Protein AF-C5IKX3-F1 (afdb_monomer_lite)

Structure (mmCIF, N/CA/C/O backbone):
data_AF-C5IKX3-F1
#
_entry.id   AF-C5IKX3-F1
#
loop_
_atom_site.group_PDB
_atom_site.id
_atom_site.type_symbol
_atom_site.label_atom_id
_atom_site.label_alt_id
_atom_site.label_comp_id
_atom_site.label_asym_id
_atom_site.label_entity_id
_atom_site.label_seq_id
_atom_site.pdbx_PDB_ins_code
_atom_site.Cartn_x
_atom_site.Cartn_y
_atom_site.Cartn_z
_atom_site.occupancy
_atom_site.B_iso_or_equiv
_atom_site.auth_seq_id
_atom_site.auth_comp_id
_atom_site.auth_asym_id
_atom_site.auth_atom_id
_atom_site.pdbx_PDB_model_num
ATOM 1 N N . GLU A 1 1 ? 13.844 -1.328 -16.215 1.00 82.94 1 GLU A N 1
ATOM 2 C CA . GLU A 1 1 ? 14.586 -0.97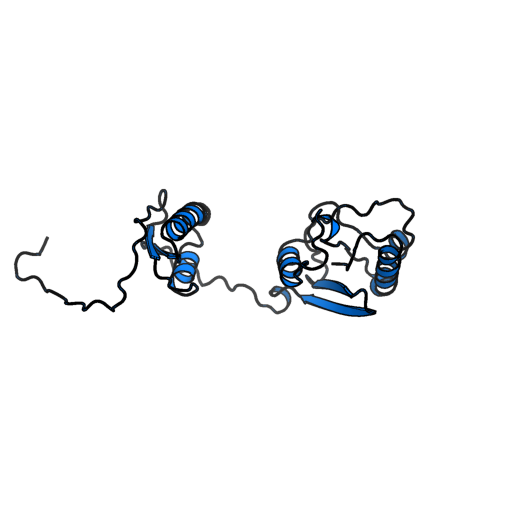0 -14.995 1.00 82.94 1 GLU A CA 1
ATOM 3 C C . GLU A 1 1 ? 16.014 -1.499 -15.089 1.00 82.94 1 GLU A C 1
ATOM 5 O O . GLU A 1 1 ? 16.244 -2.700 -14.984 1.00 82.94 1 GLU A O 1
ATOM 10 N N . GLY A 1 2 ? 16.961 -0.619 -15.400 1.00 83.25 2 GLY A N 1
ATOM 11 C CA . GLY A 1 2 ? 18.381 -0.949 -15.473 1.00 83.25 2 GLY A CA 1
ATOM 12 C C . GLY A 1 2 ? 19.001 -1.140 -14.089 1.00 83.25 2 GLY A C 1
ATOM 13 O O . GLY A 1 2 ? 18.466 -0.706 -13.066 1.00 83.25 2 GLY A O 1
ATOM 14 N N . HIS A 1 3 ? 20.176 -1.760 -14.055 1.00 84.62 3 HIS A N 1
ATOM 15 C CA . HIS A 1 3 ? 21.015 -1.764 -12.875 1.00 84.62 3 HIS A CA 1
ATOM 16 C C . HIS A 1 3 ? 21.457 -0.332 -12.558 1.00 84.62 3 HIS A C 1
ATOM 18 O O . HIS A 1 3 ? 21.315 0.071 -11.409 1.00 84.62 3 HIS A O 1
ATOM 24 N N . GLY A 1 4 ? 21.881 0.440 -13.566 1.00 77.31 4 GLY A N 1
ATOM 25 C CA . GLY A 1 4 ? 21.982 1.903 -13.572 1.00 77.31 4 GLY A CA 1
ATOM 26 C C . GLY A 1 4 ? 22.525 2.500 -12.280 1.00 77.31 4 GLY A C 1
ATOM 27 O O . GLY A 1 4 ? 21.786 3.160 -11.545 1.00 77.31 4 GLY A O 1
ATOM 28 N N . THR A 1 5 ? 23.798 2.224 -11.994 1.00 76.12 5 THR A N 1
ATOM 29 C CA . THR A 1 5 ? 24.511 2.690 -10.795 1.00 76.12 5 THR A CA 1
ATOM 30 C C . THR A 1 5 ? 25.097 4.089 -10.950 1.00 76.12 5 THR A C 1
ATOM 32 O O . THR A 1 5 ? 25.645 4.614 -9.982 1.00 76.12 5 THR A O 1
ATOM 35 N N . GLY A 1 6 ? 24.990 4.704 -12.133 1.00 75.44 6 GLY A N 1
ATOM 36 C CA . GLY A 1 6 ? 25.549 6.030 -12.389 1.00 75.44 6 GLY A CA 1
ATOM 37 C C . GLY A 1 6 ? 27.058 5.993 -12.626 1.00 75.44 6 GLY A C 1
ATOM 38 O O . GLY A 1 6 ? 27.735 7.010 -12.469 1.00 75.44 6 GLY A O 1
ATOM 39 N N . THR A 1 7 ? 27.624 4.819 -12.927 1.00 78.75 7 THR A N 1
ATOM 40 C CA . THR A 1 7 ? 29.076 4.666 -13.081 1.00 78.75 7 THR A CA 1
ATOM 41 C C . THR A 1 7 ? 29.494 4.943 -14.518 1.00 78.75 7 THR A C 1
ATOM 43 O O . THR A 1 7 ? 28.893 4.442 -15.467 1.00 78.75 7 THR A O 1
ATOM 46 N N . SER A 1 8 ? 30.587 5.691 -14.693 1.00 75.69 8 SER A N 1
ATOM 47 C CA . SER A 1 8 ? 31.108 6.059 -16.019 1.00 75.69 8 SER A CA 1
ATOM 48 C C . SER A 1 8 ? 31.510 4.856 -16.878 1.00 75.69 8 SER A C 1
ATOM 50 O O . SER A 1 8 ? 31.525 4.963 -18.101 1.00 75.69 8 SER A O 1
ATOM 52 N N . THR A 1 9 ? 31.829 3.718 -16.258 1.00 79.25 9 THR A N 1
ATOM 53 C CA . THR A 1 9 ? 32.174 2.471 -16.954 1.00 79.25 9 THR A CA 1
ATOM 54 C C . THR A 1 9 ? 30.993 1.509 -17.068 1.00 79.25 9 THR A C 1
ATOM 56 O O . THR A 1 9 ? 30.827 0.890 -18.115 1.00 79.25 9 THR A O 1
ATOM 59 N N . GLY A 1 10 ? 30.176 1.360 -16.022 1.00 81.38 10 GLY A N 1
ATOM 60 C CA . GLY A 1 10 ? 29.100 0.367 -15.999 1.00 81.38 10 GLY A CA 1
ATOM 61 C C . GLY A 1 10 ? 27.906 0.759 -16.862 1.00 81.38 10 GLY A C 1
ATOM 62 O O . GLY A 1 10 ? 27.416 -0.070 -17.628 1.00 81.38 10 GLY A O 1
ATOM 63 N N . ASP A 1 11 ? 27.481 2.024 -16.806 1.00 83.44 11 ASP A N 1
ATOM 64 C CA . ASP A 1 11 ? 26.280 2.471 -17.515 1.00 83.44 11 ASP A CA 1
ATOM 65 C C . ASP A 1 11 ? 26.420 2.336 -19.047 1.00 83.44 11 ASP A C 1
ATOM 67 O O . ASP A 1 11 ? 25.499 1.808 -19.675 1.00 83.44 11 ASP A O 1
ATOM 71 N N . PRO A 1 12 ? 27.556 2.698 -19.691 1.00 83.75 12 PRO A N 1
ATOM 72 C CA . PRO A 1 12 ? 27.732 2.447 -21.123 1.00 83.75 12 PRO A CA 1
ATOM 73 C C . PRO A 1 12 ? 27.688 0.962 -21.500 1.00 83.75 12 PRO A C 1
ATOM 75 O O . PRO A 1 12 ? 27.146 0.622 -22.553 1.00 83.75 12 PRO A O 1
ATOM 78 N N . VAL A 1 13 ? 28.236 0.074 -20.662 1.00 86.50 13 VAL A N 1
ATOM 79 C CA . VAL A 1 13 ? 28.230 -1.379 -20.911 1.00 86.50 13 VAL A CA 1
ATOM 80 C C . VAL A 1 13 ? 26.807 -1.925 -20.834 1.00 86.50 13 VAL A C 1
ATOM 82 O O . VAL A 1 13 ? 26.382 -2.651 -21.733 1.00 86.50 13 VAL A O 1
ATOM 85 N N . GLU A 1 14 ? 26.047 -1.531 -19.811 1.00 86.94 14 GLU A N 1
ATOM 86 C CA . GLU A 1 14 ? 24.645 -1.919 -19.674 1.00 86.94 14 GLU A CA 1
ATOM 87 C C . GLU A 1 14 ? 23.797 -1.401 -20.844 1.00 86.94 14 GLU A C 1
ATOM 89 O O . GLU A 1 14 ? 23.072 -2.174 -21.472 1.00 86.94 14 GLU A O 1
ATOM 94 N N . LEU A 1 15 ? 23.923 -0.118 -21.189 1.00 86.81 15 LEU A N 1
ATOM 95 C CA . LEU A 1 15 ? 23.181 0.484 -22.298 1.00 86.81 15 LEU A CA 1
ATOM 96 C C . LEU A 1 15 ? 23.511 -0.180 -23.635 1.00 86.81 15 LEU A C 1
ATOM 98 O O . LEU A 1 15 ? 22.612 -0.422 -24.435 1.00 86.81 15 LEU A O 1
ATOM 102 N N . THR A 1 16 ? 24.778 -0.527 -23.866 1.00 86.44 16 THR A N 1
ATOM 103 C CA . THR A 1 16 ? 25.196 -1.251 -25.075 1.00 86.44 16 THR A CA 1
ATOM 104 C C . THR A 1 16 ? 24.576 -2.646 -25.127 1.00 86.44 16 THR A C 1
ATOM 106 O O . THR A 1 16 ? 24.075 -3.061 -26.171 1.00 86.44 16 THR A O 1
ATOM 109 N N . ALA A 1 17 ? 24.557 -3.366 -24.002 1.00 88.50 17 ALA A N 1
ATOM 110 C CA . ALA A 1 17 ? 23.931 -4.681 -23.930 1.00 88.50 17 ALA A CA 1
ATOM 111 C C . ALA A 1 17 ? 22.424 -4.609 -24.234 1.00 88.50 17 ALA A C 1
ATOM 113 O O . ALA A 1 17 ? 21.926 -5.386 -25.047 1.00 88.50 17 ALA A O 1
ATOM 114 N N . VAL A 1 18 ? 21.710 -3.639 -23.652 1.00 88.44 18 VAL A N 1
ATOM 115 C CA . VAL A 1 18 ? 20.276 -3.428 -23.916 1.00 88.44 18 VAL A CA 1
ATOM 116 C C . VAL A 1 18 ? 20.036 -3.022 -25.374 1.00 88.44 18 VAL A C 1
ATOM 118 O O . VAL A 1 18 ? 19.165 -3.593 -26.031 1.00 88.44 18 VAL A O 1
ATOM 121 N N . ALA A 1 19 ? 20.830 -2.090 -25.908 1.00 87.12 19 ALA A N 1
ATOM 122 C CA . ALA A 1 19 ? 20.742 -1.653 -27.300 1.00 87.12 19 ALA A CA 1
ATOM 123 C C . ALA A 1 19 ? 20.918 -2.817 -28.285 1.00 87.12 19 ALA A C 1
ATOM 125 O O . ALA A 1 19 ? 20.169 -2.908 -29.252 1.00 87.12 19 ALA A O 1
ATOM 126 N N . ASN A 1 20 ? 21.856 -3.732 -28.028 1.00 87.44 20 ASN A N 1
ATOM 127 C CA . ASN A 1 20 ? 22.100 -4.888 -28.892 1.00 87.44 20 ASN A CA 1
ATOM 128 C C . ASN A 1 20 ? 20.923 -5.870 -28.925 1.00 87.44 20 ASN A C 1
ATOM 130 O O . ASN A 1 20 ? 20.653 -6.458 -29.969 1.00 87.44 20 ASN A O 1
ATOM 134 N N . VAL A 1 21 ? 20.216 -6.040 -27.806 1.00 88.19 21 VAL A N 1
ATOM 135 C CA . VAL A 1 21 ? 19.077 -6.966 -27.713 1.00 88.19 21 VAL A CA 1
ATOM 136 C C . VAL A 1 21 ? 17.801 -6.359 -28.307 1.00 88.19 21 VAL A C 1
ATOM 138 O O . VAL A 1 21 ? 17.038 -7.062 -28.966 1.00 88.19 21 VAL A O 1
ATOM 141 N N . PHE A 1 22 ? 17.560 -5.060 -28.102 1.00 85.44 22 PHE A N 1
ATOM 142 C CA . PHE A 1 22 ? 16.273 -4.414 -28.413 1.00 85.44 22 PHE A CA 1
ATOM 143 C C . PHE A 1 22 ? 16.308 -3.418 -29.583 1.00 85.44 22 PHE A C 1
ATOM 145 O O . PHE A 1 22 ? 15.321 -2.714 -29.818 1.00 85.44 22 PHE A O 1
ATOM 152 N N . LYS A 1 23 ? 17.407 -3.392 -30.347 1.00 77.44 23 LYS A N 1
ATOM 153 C CA . LYS A 1 23 ? 17.714 -2.427 -31.420 1.00 77.44 23 LYS A CA 1
ATOM 154 C C . LYS A 1 23 ? 16.552 -2.103 -32.366 1.00 77.44 23 LYS A C 1
ATOM 156 O O . LYS A 1 23 ? 16.396 -0.966 -32.804 1.00 77.44 23 LYS A O 1
ATOM 161 N N . GLU A 1 24 ? 15.740 -3.101 -32.703 1.00 78.12 24 GLU A N 1
ATOM 162 C CA . GLU A 1 24 ? 14.677 -2.967 -33.703 1.00 78.12 24 GLU A CA 1
ATOM 163 C C . GLU A 1 24 ? 13.387 -2.349 -33.149 1.00 78.12 24 GLU A C 1
ATOM 165 O O . GLU A 1 24 ? 12.697 -1.623 -33.867 1.00 78.12 24 GLU A O 1
ATOM 170 N N . ARG A 1 25 ? 13.056 -2.599 -31.877 1.00 76.38 25 ARG A N 1
ATOM 171 C CA . ARG A 1 25 ? 11.726 -2.293 -31.313 1.00 76.38 25 ARG A CA 1
ATOM 172 C C . ARG A 1 25 ? 11.665 -0.962 -30.567 1.00 76.38 25 ARG A C 1
ATOM 174 O O . ARG A 1 25 ? 10.580 -0.406 -30.424 1.00 76.38 25 ARG A O 1
ATOM 181 N N . GLY A 1 26 ? 12.819 -0.447 -30.143 1.00 81.00 26 GLY A N 1
ATOM 182 C CA . GLY A 1 26 ? 12.904 0.707 -29.253 1.00 81.00 26 GLY A CA 1
ATOM 183 C C . GLY A 1 26 ? 12.367 0.387 -27.858 1.00 81.00 26 GLY A C 1
ATOM 184 O O . GLY A 1 26 ? 11.369 -0.319 -27.694 1.00 81.00 26 GLY A O 1
ATOM 185 N N . ILE A 1 27 ? 13.057 0.866 -26.830 1.00 86.62 27 ILE A N 1
ATOM 186 C CA . ILE A 1 27 ? 12.738 0.517 -25.444 1.00 86.62 27 ILE A CA 1
ATOM 187 C C . ILE A 1 27 ? 12.914 1.724 -24.532 1.00 86.62 27 ILE A C 1
ATOM 189 O O . ILE A 1 27 ? 13.837 2.526 -24.702 1.00 86.62 27 ILE A O 1
ATOM 193 N N . TYR A 1 28 ? 12.015 1.833 -23.557 1.00 85.88 28 TYR A N 1
ATOM 194 C CA . TYR A 1 28 ? 12.152 2.786 -22.468 1.00 85.88 28 TYR A CA 1
ATOM 195 C C . TYR A 1 28 ? 13.090 2.224 -21.403 1.00 85.88 28 TYR A C 1
ATOM 197 O O . TYR A 1 28 ? 12.937 1.080 -20.971 1.00 85.88 28 TYR A O 1
ATOM 205 N N . ILE A 1 29 ? 14.062 3.025 -20.971 1.00 84.75 29 ILE A N 1
ATOM 206 C CA . ILE A 1 29 ? 15.019 2.639 -19.935 1.00 84.75 29 ILE A CA 1
ATOM 207 C C . ILE A 1 29 ? 15.138 3.723 -18.860 1.00 84.75 29 ILE A C 1
ATOM 209 O O . ILE A 1 29 ? 15.216 4.909 -19.158 1.00 84.75 29 ILE A O 1
ATOM 213 N N . GLY A 1 30 ? 15.171 3.286 -17.604 1.00 79.62 30 GLY A N 1
ATOM 214 C CA . GLY A 1 30 ? 15.397 4.089 -16.400 1.00 79.62 30 GLY A CA 1
ATOM 215 C C . GLY A 1 30 ? 15.984 3.203 -15.293 1.00 79.62 30 GLY A C 1
ATOM 216 O O . GLY A 1 30 ? 16.087 1.991 -15.492 1.00 79.62 30 GLY A O 1
ATOM 217 N N . SER A 1 31 ? 16.409 3.786 -14.170 1.00 78.19 31 SER A N 1
ATOM 218 C CA . SER A 1 31 ? 16.916 3.063 -12.982 1.00 78.19 31 SER A CA 1
ATOM 219 C C . SER A 1 31 ? 16.640 3.870 -11.729 1.00 78.19 31 SER A C 1
ATOM 221 O O . SER A 1 31 ? 17.154 4.966 -11.658 1.00 78.19 31 SER A O 1
ATOM 223 N N . ILE A 1 32 ? 15.925 3.372 -10.722 1.00 74.50 32 ILE A N 1
ATOM 224 C CA . ILE A 1 32 ? 15.486 4.156 -9.553 1.00 74.50 32 ILE A CA 1
ATOM 225 C C . ILE A 1 32 ? 16.638 4.652 -8.663 1.00 74.50 32 ILE A C 1
ATOM 227 O O . ILE A 1 32 ? 16.467 5.511 -7.797 1.00 74.50 32 ILE A O 1
ATOM 231 N N . LYS A 1 33 ? 17.834 4.089 -8.836 1.00 71.56 33 LYS A N 1
ATOM 232 C CA . LYS A 1 33 ? 18.972 4.274 -7.925 1.00 71.56 33 LYS A CA 1
ATOM 233 C C . LYS A 1 33 ? 19.477 5.727 -7.818 1.00 71.56 33 LYS A C 1
ATOM 235 O O . LYS A 1 33 ? 19.808 6.113 -6.700 1.00 71.56 33 LYS A O 1
ATOM 240 N N . PRO A 1 34 ? 19.468 6.571 -8.869 1.00 59.81 34 PRO A N 1
ATOM 241 C CA . PRO A 1 34 ? 19.817 7.988 -8.779 1.00 59.81 34 PRO A CA 1
ATOM 242 C C . PRO A 1 34 ? 18.830 8.839 -7.961 1.00 59.81 34 PRO A C 1
ATOM 244 O O . PRO A 1 34 ? 19.244 9.859 -7.419 1.00 59.81 34 PRO A O 1
ATOM 247 N N . LEU A 1 35 ? 17.556 8.436 -7.811 1.00 52.78 35 LEU A N 1
ATOM 248 C CA . LEU A 1 35 ? 16.572 9.166 -6.983 1.00 52.78 35 LEU A CA 1
ATOM 249 C C . LEU A 1 35 ? 16.854 9.044 -5.478 1.00 52.78 35 LEU A C 1
ATOM 251 O O . LEU A 1 35 ? 16.408 9.880 -4.693 1.00 52.78 35 LEU A O 1
ATOM 255 N N . ARG A 1 36 ? 17.596 8.014 -5.051 1.00 51.16 36 ARG A N 1
ATOM 256 C CA . ARG A 1 36 ? 17.999 7.833 -3.652 1.00 51.16 36 ARG A CA 1
ATOM 257 C C . ARG A 1 36 ? 19.399 8.393 -3.429 1.00 51.16 36 ARG A C 1
ATOM 259 O O . ARG A 1 36 ? 20.378 7.655 -3.370 1.00 51.16 36 ARG A O 1
ATOM 266 N N . THR A 1 37 ? 19.506 9.705 -3.239 1.00 42.06 37 THR A N 1
ATOM 267 C CA . THR A 1 37 ? 20.734 10.314 -2.711 1.00 42.06 37 THR A CA 1
ATOM 268 C C . THR A 1 37 ? 20.936 9.900 -1.251 1.00 42.06 37 THR A C 1
ATOM 270 O O . THR A 1 37 ? 20.377 10.495 -0.332 1.00 42.06 37 THR A O 1
ATOM 273 N N . GLY A 1 38 ? 21.732 8.854 -1.043 1.00 40.28 38 GLY A N 1
ATOM 274 C CA . GLY A 1 38 ? 22.239 8.409 0.253 1.00 40.28 38 GLY A CA 1
ATOM 275 C C . GLY A 1 38 ? 23.028 7.102 0.102 1.00 40.28 38 GLY A C 1
ATOM 276 O O . GLY A 1 38 ? 22.713 6.317 -0.791 1.00 40.28 38 GLY A O 1
ATOM 277 N N . PRO A 1 39 ? 24.048 6.831 0.939 1.00 39.31 39 PRO A N 1
ATOM 278 C CA . PRO A 1 39 ? 24.895 5.640 0.846 1.00 39.31 39 PRO A CA 1
ATOM 279 C C . PRO A 1 39 ? 24.159 4.381 1.337 1.00 39.31 39 PRO A C 1
ATOM 281 O O . PRO A 1 39 ? 24.632 3.658 2.204 1.00 39.31 39 PRO A O 1
ATOM 284 N N . SER A 1 40 ? 22.983 4.083 0.788 1.00 39.28 40 SER A N 1
ATOM 285 C CA . SER A 1 40 ? 22.353 2.774 0.921 1.00 39.28 40 SER A CA 1
ATOM 286 C C . SER A 1 40 ? 22.801 1.901 -0.248 1.00 39.28 40 SER A C 1
ATOM 288 O O . SER A 1 40 ? 22.006 1.534 -1.110 1.00 39.28 40 SER A O 1
ATOM 290 N N . LEU A 1 41 ? 24.089 1.555 -0.275 1.00 43.56 41 LEU A N 1
ATOM 291 C CA . LEU A 1 41 ? 24.709 0.654 -1.258 1.00 43.56 41 LEU A CA 1
ATOM 292 C C . LEU A 1 41 ? 24.160 -0.794 -1.210 1.00 43.56 41 LEU A C 1
ATOM 294 O O . LEU A 1 41 ? 24.756 -1.687 -1.801 1.00 43.56 41 LEU A O 1
ATOM 298 N N . GLN A 1 42 ? 23.054 -1.059 -0.501 1.00 43.62 42 GLN A N 1
ATOM 299 C CA . GLN A 1 42 ? 22.583 -2.422 -0.222 1.00 43.62 42 GLN A CA 1
ATOM 300 C C . GLN A 1 42 ? 21.066 -2.612 -0.054 1.00 43.62 42 GLN A C 1
ATOM 302 O O . GLN A 1 42 ? 20.637 -3.739 0.168 1.00 43.62 42 GLN A O 1
ATOM 307 N N . THR A 1 43 ? 20.222 -1.580 -0.181 1.00 43.16 43 THR A N 1
ATOM 308 C CA . THR A 1 43 ? 18.766 -1.735 0.055 1.00 43.16 43 THR A CA 1
ATOM 309 C C . THR A 1 43 ? 17.887 -1.178 -1.062 1.00 43.16 43 THR A C 1
ATOM 311 O O . THR A 1 43 ? 16.785 -0.678 -0.821 1.00 43.16 43 THR A O 1
ATOM 314 N N . SER A 1 44 ? 18.314 -1.328 -2.319 1.00 49.12 44 SER A N 1
ATOM 315 C CA . SER A 1 44 ? 17.353 -1.361 -3.422 1.00 49.12 44 SER A CA 1
ATOM 316 C C . SER A 1 44 ? 16.600 -2.692 -3.323 1.00 49.12 44 SER A C 1
ATOM 318 O O . SER A 1 44 ? 16.975 -3.676 -3.957 1.00 49.12 44 SER A O 1
ATOM 320 N N . ASN A 1 45 ? 15.600 -2.768 -2.440 1.00 49.38 45 ASN A N 1
ATOM 321 C CA . ASN A 1 45 ? 14.758 -3.951 -2.334 1.00 49.38 45 ASN A CA 1
ATOM 322 C C . ASN A 1 45 ? 14.110 -4.149 -3.710 1.00 49.38 45 ASN A C 1
ATOM 324 O O . ASN A 1 45 ? 13.391 -3.275 -4.196 1.00 49.38 45 ASN A O 1
ATOM 328 N N . THR A 1 46 ? 14.430 -5.247 -4.391 1.00 54.69 46 THR A N 1
ATOM 329 C CA . THR A 1 46 ? 13.885 -5.543 -5.722 1.00 54.69 46 THR A CA 1
ATOM 330 C C . THR A 1 46 ? 12.356 -5.493 -5.676 1.00 54.69 46 THR A C 1
ATOM 332 O O . THR A 1 46 ? 11.736 -4.999 -6.603 1.00 54.69 46 THR A O 1
ATOM 335 N N . ALA A 1 47 ? 11.744 -5.861 -4.543 1.00 42.66 47 ALA A N 1
ATOM 336 C CA . ALA A 1 47 ? 10.301 -5.780 -4.339 1.00 42.66 47 ALA A CA 1
ATOM 337 C C . ALA A 1 47 ? 9.725 -4.350 -4.407 1.00 42.66 47 ALA A C 1
ATOM 339 O O . ALA A 1 47 ? 8.649 -4.174 -4.966 1.00 42.66 47 ALA A O 1
ATOM 340 N N . THR A 1 48 ? 10.411 -3.324 -3.883 1.00 50.91 48 THR A N 1
ATOM 341 C CA . THR A 1 48 ? 9.899 -1.939 -3.958 1.00 50.91 48 THR A CA 1
ATOM 342 C C . THR A 1 48 ? 10.016 -1.378 -5.373 1.00 50.91 48 THR A C 1
ATOM 344 O O . THR A 1 48 ? 9.061 -0.788 -5.855 1.00 50.91 48 THR A O 1
ATOM 347 N N . GLN A 1 49 ? 11.113 -1.689 -6.078 1.00 56.34 49 GLN A N 1
ATOM 348 C CA . GLN A 1 49 ? 11.274 -1.379 -7.509 1.00 56.34 49 GLN A CA 1
ATOM 349 C C . GLN A 1 49 ? 10.155 -2.002 -8.357 1.00 56.34 49 GLN A C 1
ATOM 351 O O . GLN A 1 49 ? 9.595 -1.350 -9.231 1.00 56.34 49 GLN A O 1
ATOM 356 N N . ILE A 1 50 ? 9.803 -3.260 -8.078 1.00 55.81 50 ILE A N 1
ATOM 357 C CA . ILE A 1 50 ? 8.738 -3.988 -8.781 1.00 55.81 50 ILE A CA 1
ATOM 358 C C . ILE A 1 50 ? 7.365 -3.347 -8.549 1.00 55.81 50 ILE A C 1
ATOM 360 O O . ILE A 1 50 ? 6.596 -3.186 -9.495 1.00 55.81 50 ILE A O 1
ATOM 364 N N . LEU A 1 51 ? 7.060 -2.975 -7.303 1.00 50.94 51 LEU A N 1
ATOM 365 C CA . LEU A 1 51 ? 5.780 -2.362 -6.941 1.00 50.94 51 LEU A CA 1
ATOM 366 C C . LEU A 1 51 ? 5.628 -0.947 -7.518 1.00 50.94 51 LEU A C 1
ATOM 368 O O . LEU A 1 51 ? 4.539 -0.592 -7.960 1.00 50.94 51 LEU A O 1
ATOM 372 N N . GLU A 1 52 ? 6.704 -0.159 -7.552 1.00 53.06 52 GLU A N 1
ATOM 373 C CA . GLU A 1 52 ? 6.697 1.211 -8.086 1.00 53.06 52 GLU A CA 1
ATOM 374 C C . GLU A 1 52 ? 6.594 1.244 -9.621 1.00 53.06 52 GLU A C 1
ATOM 376 O O . GLU A 1 52 ? 5.965 2.143 -10.176 1.00 53.06 52 GLU A O 1
ATOM 381 N N . VAL A 1 53 ? 7.129 0.241 -10.324 1.00 54.59 53 VAL A N 1
ATOM 382 C CA . VAL A 1 53 ? 6.962 0.108 -11.785 1.00 54.59 53 VAL A CA 1
ATOM 383 C C . VAL A 1 53 ? 5.550 -0.363 -12.176 1.00 54.59 53 VAL A C 1
ATOM 385 O O . VAL A 1 53 ? 5.091 -0.094 -13.283 1.00 54.59 53 VAL A O 1
ATOM 388 N N . GLY A 1 54 ? 4.834 -1.050 -11.281 1.00 50.50 54 GLY A N 1
ATOM 389 C CA . GLY A 1 54 ? 3.554 -1.697 -11.591 1.00 50.50 54 GLY A CA 1
ATOM 390 C C . GLY A 1 54 ? 2.370 -0.766 -11.889 1.00 50.50 54 GLY A C 1
ATOM 391 O O . GLY A 1 54 ? 1.352 -1.248 -12.379 1.00 50.50 54 GLY A O 1
ATOM 392 N N . SER A 1 55 ? 2.459 0.538 -11.604 1.00 47.84 55 SER A N 1
ATOM 393 C CA . SER A 1 55 ? 1.337 1.481 -11.773 1.00 47.84 55 SER A CA 1
ATOM 394 C C . SER A 1 55 ? 1.531 2.510 -12.892 1.00 47.84 55 SER A C 1
ATOM 396 O O . SER A 1 55 ? 0.544 2.918 -13.498 1.00 47.84 55 SER A O 1
ATOM 398 N N . LEU A 1 56 ? 2.770 2.897 -13.209 1.00 50.00 56 LEU A N 1
ATOM 399 C CA . LEU A 1 56 ? 3.144 3.832 -14.279 1.00 50.00 56 LEU A CA 1
ATOM 400 C C . LEU A 1 56 ? 4.581 3.535 -14.735 1.00 50.00 56 LEU A C 1
ATOM 402 O O . LEU A 1 56 ? 5.396 3.065 -13.937 1.00 50.00 56 LEU A O 1
ATOM 406 N N . ILE A 1 57 ? 4.928 3.882 -15.982 1.00 52.31 57 ILE A N 1
ATOM 407 C CA . ILE A 1 57 ? 6.339 4.021 -16.364 1.00 52.31 57 ILE A CA 1
ATOM 408 C C . ILE A 1 57 ? 6.853 5.272 -15.648 1.00 52.31 57 ILE A C 1
ATOM 410 O O . ILE A 1 57 ? 6.681 6.398 -16.119 1.00 52.31 57 ILE A O 1
ATOM 414 N N . HIS A 1 58 ? 7.410 5.069 -14.455 1.00 46.12 58 HIS A N 1
ATOM 415 C CA . HIS A 1 58 ? 7.897 6.162 -13.631 1.00 46.12 58 HIS A CA 1
ATOM 416 C C . HIS A 1 58 ? 9.094 6.854 -14.283 1.00 46.12 58 HIS A C 1
ATOM 418 O O . HIS A 1 58 ? 10.037 6.209 -14.754 1.00 46.12 58 HIS A O 1
ATOM 424 N N . CYS A 1 59 ? 9.047 8.187 -14.265 1.00 39.06 59 CYS A N 1
ATOM 425 C CA . CYS A 1 59 ? 10.188 9.045 -14.527 1.00 39.06 59 CYS A CA 1
ATOM 426 C C . CYS A 1 59 ? 11.339 8.657 -13.601 1.00 39.06 59 CYS A C 1
ATOM 428 O O . CYS A 1 59 ? 11.199 8.632 -12.375 1.00 39.06 59 CYS A O 1
ATOM 430 N N . ILE A 1 60 ? 12.495 8.395 -14.203 1.00 48.84 60 ILE A N 1
ATOM 431 C CA . ILE A 1 60 ? 13.740 8.310 -13.466 1.00 48.84 60 ILE A CA 1
ATOM 432 C C . ILE A 1 60 ? 14.768 9.198 -14.156 1.00 48.84 60 ILE A C 1
ATOM 434 O O . ILE A 1 60 ? 15.559 8.769 -14.997 1.00 48.84 60 ILE A O 1
ATOM 438 N N . LEU A 1 61 ? 14.735 10.474 -13.786 1.00 39.91 61 LEU A N 1
ATOM 439 C CA . LEU A 1 61 ? 15.668 11.475 -14.271 1.00 39.91 61 LEU A CA 1
ATOM 440 C C . LEU A 1 61 ? 16.925 11.539 -13.409 1.00 39.91 61 LEU A C 1
ATOM 442 O O . LEU A 1 61 ? 16.886 11.931 -12.247 1.00 39.91 61 LEU A O 1
ATOM 446 N N . GLN A 1 62 ? 18.048 11.208 -14.037 1.00 39.09 62 GLN A N 1
ATOM 447 C CA . GLN A 1 62 ? 19.224 12.071 -14.234 1.00 39.09 62 GLN A CA 1
ATOM 448 C C . GLN A 1 62 ? 20.288 11.200 -14.915 1.00 39.09 62 GLN A C 1
ATOM 450 O O . GLN A 1 62 ? 21.386 10.991 -14.404 1.00 39.09 62 GLN A O 1
ATOM 455 N N . VAL A 1 63 ? 19.971 10.662 -16.098 1.00 43.84 63 VAL A N 1
ATOM 456 C CA . VAL A 1 63 ? 21.070 10.395 -17.026 1.00 43.84 63 VAL A CA 1
ATOM 457 C C . VAL A 1 63 ? 21.541 11.778 -17.427 1.00 43.84 63 VAL A C 1
ATOM 459 O O . VAL A 1 63 ? 20.746 12.586 -17.902 1.00 43.84 63 VAL A O 1
ATOM 462 N N . ASN A 1 64 ? 22.809 12.079 -17.181 1.00 41.75 64 ASN A N 1
ATOM 463 C CA . ASN A 1 64 ? 23.450 13.231 -17.783 1.00 41.75 64 ASN A CA 1
ATOM 464 C C . ASN A 1 64 ? 23.389 12.965 -19.295 1.00 41.75 64 ASN A C 1
ATOM 466 O O . ASN A 1 64 ? 24.243 12.258 -19.832 1.00 41.75 64 ASN A O 1
ATOM 470 N N . THR A 1 65 ? 22.321 13.426 -19.956 1.00 43.72 65 THR A N 1
ATOM 471 C CA . THR A 1 65 ? 22.042 13.278 -21.391 1.00 43.72 65 THR A CA 1
ATOM 472 C C . THR A 1 65 ? 22.993 14.156 -22.193 1.00 43.72 65 THR A C 1
ATOM 474 O O . THR A 1 65 ? 22.619 14.807 -23.162 1.00 43.72 65 THR A O 1
ATOM 477 N N . ASN A 1 66 ? 24.268 14.173 -21.810 1.00 42.12 66 ASN A N 1
ATOM 478 C CA . ASN A 1 66 ? 25.297 14.467 -22.770 1.00 42.12 66 ASN A CA 1
ATOM 479 C C . ASN A 1 66 ? 25.108 13.457 -23.900 1.00 42.12 66 ASN A C 1
ATOM 481 O O . ASN A 1 66 ? 25.209 12.248 -23.682 1.00 42.12 66 ASN A O 1
ATOM 485 N N . ASP A 1 67 ? 24.889 13.974 -25.106 1.00 44.06 67 ASP A N 1
ATOM 486 C CA . ASP A 1 67 ? 24.828 13.291 -26.407 1.00 44.06 67 ASP A CA 1
ATOM 487 C C . ASP A 1 67 ? 26.053 12.395 -26.729 1.00 44.06 67 ASP A C 1
ATOM 489 O O . ASP A 1 67 ? 26.276 11.994 -27.869 1.00 44.06 67 ASP A O 1
ATOM 493 N N . ARG A 1 68 ? 26.895 12.095 -25.736 1.00 44.59 68 ARG A N 1
ATOM 494 C CA . ARG A 1 68 ? 28.140 11.331 -25.813 1.00 44.59 68 ARG A CA 1
ATOM 495 C C . ARG A 1 68 ? 27.981 9.851 -25.470 1.00 44.59 68 ARG A C 1
ATOM 497 O O . ARG A 1 68 ? 28.943 9.106 -25.636 1.00 44.59 68 ARG A O 1
ATOM 504 N N . ILE A 1 69 ? 26.810 9.399 -25.017 1.00 53.66 69 ILE A N 1
ATOM 505 C CA . ILE A 1 69 ? 26.555 7.967 -24.812 1.00 53.66 69 ILE A CA 1
ATOM 506 C C . ILE A 1 69 ? 26.000 7.387 -26.127 1.00 53.66 69 ILE A C 1
ATOM 508 O O . ILE A 1 69 ? 24.803 7.376 -26.394 1.00 53.66 69 ILE A O 1
ATOM 512 N N . VAL A 1 70 ? 26.926 6.938 -26.977 1.00 52.94 70 VAL A N 1
ATOM 513 C CA . VAL A 1 70 ? 26.744 6.377 -28.336 1.00 52.94 70 VAL A CA 1
ATOM 514 C C . VAL A 1 70 ? 25.552 5.394 -28.518 1.00 52.94 70 VAL A C 1
ATOM 516 O O . VAL A 1 70 ? 24.906 5.456 -29.565 1.00 52.94 70 VAL A O 1
ATOM 519 N N . PRO A 1 71 ? 25.163 4.546 -27.540 1.00 59.91 71 PRO A N 1
ATOM 520 C CA . PRO A 1 71 ? 24.089 3.558 -27.717 1.00 59.91 71 PRO A CA 1
ATOM 521 C C . PRO A 1 71 ? 22.655 4.096 -27.864 1.00 59.91 71 PRO A C 1
ATOM 523 O O . PRO A 1 71 ? 21.785 3.343 -28.301 1.00 59.91 71 PRO A O 1
ATOM 526 N N . PHE A 1 72 ? 22.356 5.353 -27.508 1.00 62.44 72 PHE A N 1
ATOM 527 C CA . PHE A 1 72 ? 20.961 5.830 -27.490 1.00 62.44 72 PHE A CA 1
ATOM 528 C C . PHE A 1 72 ? 20.345 5.941 -28.892 1.00 62.44 72 PHE A C 1
ATOM 530 O O . PHE A 1 72 ? 19.242 5.442 -29.127 1.00 62.44 72 PHE A O 1
ATOM 537 N N . LYS A 1 73 ? 21.075 6.536 -29.847 1.00 63.66 73 LYS A N 1
ATOM 538 C CA . LYS A 1 73 ? 20.592 6.716 -31.228 1.00 63.66 73 LYS A CA 1
ATOM 539 C C . LYS A 1 73 ? 20.581 5.407 -32.016 1.00 63.66 73 LYS A C 1
ATOM 541 O O . LYS A 1 73 ? 19.631 5.147 -32.746 1.00 63.66 73 LYS A O 1
ATOM 546 N N . GLU A 1 74 ? 21.606 4.572 -31.851 1.00 69.19 74 GLU A N 1
ATOM 547 C CA . GLU A 1 74 ? 21.724 3.306 -32.587 1.00 69.19 74 GLU A CA 1
ATOM 548 C C . GLU A 1 74 ? 20.819 2.201 -32.030 1.00 69.19 74 GLU A C 1
ATOM 550 O O . GLU A 1 74 ? 20.359 1.351 -32.792 1.00 69.19 74 GLU A O 1
ATOM 555 N N . GLY A 1 75 ? 20.550 2.220 -30.720 1.00 69.06 75 GLY A N 1
ATOM 556 C CA . GLY A 1 75 ? 19.731 1.234 -30.012 1.00 69.06 75 GLY A CA 1
ATOM 557 C C . GLY A 1 75 ? 18.255 1.596 -29.863 1.00 69.06 75 GLY A C 1
ATOM 558 O O . GLY A 1 75 ? 17.520 0.826 -29.250 1.00 69.06 75 GLY A O 1
ATOM 559 N N . ARG A 1 76 ? 17.818 2.763 -30.370 1.00 80.62 76 ARG A N 1
ATOM 560 C CA . ARG A 1 76 ? 16.464 3.318 -30.152 1.00 80.62 76 ARG A CA 1
ATOM 561 C C . ARG A 1 76 ? 16.070 3.336 -28.665 1.00 80.62 76 ARG A C 1
ATOM 563 O O . ARG A 1 76 ? 14.920 3.071 -28.308 1.00 80.62 76 ARG A O 1
ATOM 570 N N . LEU A 1 77 ? 17.035 3.619 -27.790 1.00 84.31 77 LEU A N 1
ATOM 571 C CA . LEU A 1 77 ? 16.802 3.698 -26.349 1.00 84.31 77 LEU A CA 1
ATOM 572 C C . LEU A 1 77 ? 16.223 5.073 -26.015 1.00 84.31 77 LEU A C 1
ATOM 574 O O . LEU A 1 77 ? 16.763 6.092 -26.441 1.00 84.31 77 LEU A O 1
ATOM 578 N N . SER A 1 78 ? 15.142 5.103 -25.241 1.00 82.50 78 SER A N 1
ATOM 579 C CA . SER A 1 78 ? 14.500 6.340 -24.789 1.00 82.50 78 SER A CA 1
ATOM 580 C C . SER A 1 78 ? 14.476 6.386 -23.266 1.00 82.50 78 SER A C 1
ATOM 582 O O . SER A 1 78 ? 14.082 5.415 -22.626 1.00 82.50 78 SER A O 1
ATOM 584 N N . VAL A 1 79 ? 14.885 7.506 -22.674 1.00 81.00 79 VAL A N 1
ATOM 585 C CA . VAL A 1 79 ? 14.802 7.717 -21.221 1.00 81.00 79 VAL A CA 1
ATOM 586 C C . VAL A 1 79 ? 13.590 8.608 -20.951 1.00 81.00 79 VAL A C 1
ATOM 588 O O . VAL A 1 79 ? 13.605 9.758 -21.395 1.00 81.00 79 VAL A O 1
ATOM 591 N N . PRO A 1 80 ? 12.527 8.111 -20.292 1.00 74.19 80 PRO A N 1
ATOM 592 C CA . PRO A 1 80 ? 11.376 8.940 -19.961 1.00 74.19 80 PRO A CA 1
ATOM 593 C C . PRO A 1 80 ? 11.779 9.998 -18.929 1.00 74.19 80 PRO A C 1
ATOM 595 O O . PRO A 1 80 ? 12.289 9.677 -17.854 1.00 74.19 80 PRO A O 1
ATOM 598 N N . VAL A 1 81 ? 11.565 11.264 -19.288 1.00 70.75 81 VAL A N 1
ATOM 599 C CA . VAL A 1 81 ? 11.840 12.430 -18.433 1.00 70.75 81 VAL A CA 1
ATOM 600 C C . VAL A 1 81 ? 10.623 12.851 -17.607 1.00 70.75 81 VAL A C 1
ATOM 602 O O . VAL A 1 81 ? 10.768 13.465 -16.559 1.00 70.75 81 VAL A O 1
ATOM 605 N N . ASP A 1 82 ? 9.436 12.450 -18.046 1.00 68.38 82 ASP A N 1
ATOM 606 C CA . ASP A 1 82 ? 8.160 12.631 -17.363 1.00 68.38 82 ASP A CA 1
ATOM 607 C C . ASP A 1 82 ? 7.459 11.272 -17.256 1.00 68.38 82 ASP A C 1
ATOM 609 O O . ASP A 1 82 ? 7.812 10.324 -17.965 1.00 68.38 82 ASP A O 1
ATOM 613 N N . ASN A 1 83 ? 6.468 11.164 -16.368 1.00 67.81 83 ASN A N 1
ATOM 614 C CA . ASN A 1 83 ? 5.632 9.968 -16.295 1.00 67.81 83 ASN A CA 1
ATOM 615 C C . ASN A 1 83 ? 4.872 9.810 -17.613 1.00 67.81 83 ASN A C 1
ATOM 617 O O . ASN A 1 83 ? 4.070 10.671 -17.980 1.00 67.81 83 ASN A O 1
ATOM 621 N N . ILE A 1 84 ? 5.111 8.698 -18.303 1.00 73.44 84 ILE A N 1
ATOM 622 C CA . ILE A 1 84 ? 4.425 8.372 -19.551 1.00 73.44 84 ILE A CA 1
ATOM 623 C C . ILE A 1 84 ? 3.431 7.231 -19.323 1.00 73.44 84 ILE A C 1
ATOM 625 O O . ILE A 1 84 ? 3.696 6.333 -18.514 1.00 73.44 84 ILE A O 1
ATOM 629 N N . PRO A 1 85 ? 2.280 7.244 -20.016 1.00 77.12 85 PRO A N 1
ATOM 630 C CA . PRO A 1 85 ? 1.385 6.099 -20.009 1.00 77.12 85 PRO A CA 1
ATOM 631 C C . PRO A 1 85 ? 2.081 4.877 -20.620 1.00 77.12 85 PRO A C 1
ATOM 633 O O . PRO A 1 85 ? 3.001 5.000 -21.435 1.00 77.12 85 PRO A O 1
ATOM 636 N N . TRP A 1 86 ? 1.621 3.689 -20.231 1.00 78.69 86 TRP A N 1
ATOM 637 C CA . TRP A 1 86 ? 2.056 2.451 -20.866 1.00 78.69 86 TRP A CA 1
ATOM 638 C C . TRP A 1 86 ? 1.660 2.450 -22.351 1.00 78.69 86 TRP A C 1
ATOM 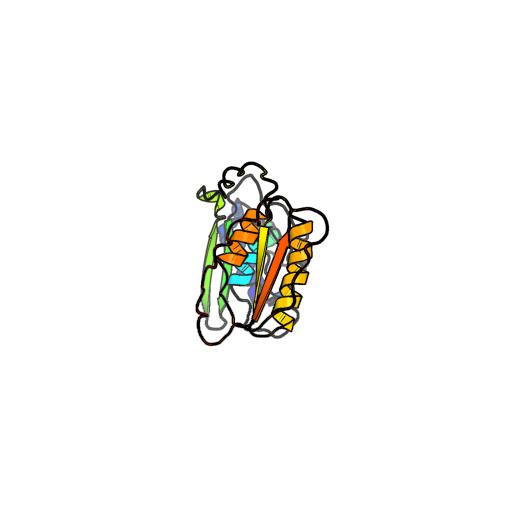640 O O . TRP A 1 86 ? 0.539 2.847 -22.673 1.00 78.69 86 TRP A O 1
ATOM 650 N N . PRO A 1 87 ? 2.549 2.027 -23.267 1.00 79.62 87 PRO A N 1
ATOM 651 C CA . PRO A 1 87 ? 2.200 1.938 -24.678 1.00 79.62 87 PRO A CA 1
ATOM 652 C C . PRO A 1 87 ? 1.102 0.892 -24.907 1.00 79.62 87 PRO A C 1
ATOM 654 O O . PRO A 1 87 ? 1.231 -0.243 -24.461 1.00 79.62 87 PRO A O 1
ATOM 657 N N . GLU A 1 88 ? 0.045 1.262 -25.630 1.00 81.44 88 GLU A N 1
ATOM 658 C CA . GLU A 1 88 ? -1.092 0.370 -25.922 1.00 81.44 88 GLU A CA 1
ATOM 659 C C . GLU A 1 88 ? -0.774 -0.691 -26.993 1.00 81.44 88 GLU A C 1
ATOM 661 O O . GLU A 1 88 ? -1.510 -1.661 -27.158 1.00 81.44 88 GLU A O 1
ATOM 666 N N . ASP A 1 89 ? 0.321 -0.514 -27.737 1.00 83.31 89 ASP A N 1
ATOM 667 C CA . ASP A 1 89 ? 0.736 -1.365 -28.858 1.00 83.31 89 ASP A CA 1
ATOM 668 C C . ASP A 1 89 ? 1.504 -2.630 -28.432 1.00 83.31 89 ASP A C 1
ATOM 670 O O . ASP A 1 89 ? 1.934 -3.411 -29.285 1.00 83.31 89 ASP A O 1
ATOM 674 N N . ARG A 1 90 ? 1.720 -2.827 -27.127 1.00 83.50 90 ARG A N 1
ATOM 675 C CA . ARG A 1 90 ? 2.528 -3.918 -26.565 1.00 83.50 90 ARG A CA 1
ATOM 676 C C . ARG A 1 90 ? 2.071 -4.283 -25.154 1.00 83.50 90 ARG A C 1
ATOM 678 O O . ARG A 1 90 ? 1.401 -3.502 -24.488 1.00 83.50 90 ARG A O 1
ATOM 685 N N . ASP A 1 91 ? 2.481 -5.458 -24.685 1.00 83.44 91 ASP A N 1
ATOM 686 C CA . ASP A 1 91 ? 2.192 -5.890 -23.317 1.00 83.44 91 ASP A CA 1
ATOM 687 C C . ASP A 1 91 ? 2.848 -4.963 -22.278 1.00 83.44 91 ASP A C 1
ATOM 689 O O . ASP A 1 91 ? 3.984 -4.507 -22.454 1.00 83.44 91 ASP A O 1
ATOM 693 N N . GLU A 1 92 ? 2.151 -4.749 -21.158 1.00 82.94 92 GLU A N 1
ATOM 694 C CA . GLU A 1 92 ? 2.670 -4.101 -19.947 1.00 82.94 92 GLU A CA 1
ATOM 695 C C . GLU A 1 92 ? 3.728 -5.003 -19.287 1.00 82.94 92 GLU A C 1
ATOM 697 O O . GLU A 1 92 ? 3.474 -5.689 -18.291 1.00 82.94 92 GLU A O 1
ATOM 702 N N . ARG A 1 93 ? 4.913 -5.040 -19.898 1.00 85.00 93 ARG A N 1
ATOM 703 C CA . ARG A 1 93 ? 6.047 -5.868 -19.498 1.00 85.00 93 ARG A CA 1
ATOM 704 C C . ARG A 1 93 ? 7.246 -5.003 -19.153 1.00 85.00 93 ARG A C 1
ATOM 706 O O . ARG A 1 93 ? 7.671 -4.163 -19.947 1.00 85.00 93 ARG A O 1
ATOM 713 N N . VAL A 1 94 ? 7.862 -5.275 -18.007 1.00 86.19 94 VAL A N 1
ATOM 714 C CA . VAL A 1 94 ? 9.136 -4.668 -17.613 1.00 86.19 94 VAL A CA 1
ATOM 715 C C . VAL A 1 94 ? 10.215 -5.722 -17.409 1.00 86.19 94 VAL A C 1
ATOM 717 O O . VAL A 1 94 ? 9.984 -6.781 -16.832 1.00 86.19 94 VAL A O 1
ATOM 720 N N . SER A 1 95 ? 11.428 -5.389 -17.839 1.00 88.19 95 SER A N 1
ATOM 721 C CA . SER A 1 95 ? 12.640 -6.098 -17.444 1.00 88.19 95 SER A CA 1
ATOM 722 C C . SER A 1 95 ? 13.390 -5.343 -16.345 1.00 88.19 95 SER A C 1
ATOM 724 O O . SER A 1 95 ? 13.538 -4.117 -16.419 1.00 88.19 95 SER A O 1
ATOM 726 N N . VAL A 1 96 ? 13.892 -6.075 -15.350 1.00 86.12 96 VAL A N 1
ATOM 727 C CA . VAL A 1 96 ? 14.664 -5.558 -14.212 1.00 86.12 96 VAL A CA 1
ATOM 728 C C . VAL A 1 96 ? 16.046 -6.208 -14.188 1.00 86.12 96 VAL A C 1
ATOM 730 O O . VAL A 1 96 ? 16.154 -7.430 -14.079 1.00 86.12 96 VAL A O 1
ATOM 733 N N . ASN A 1 97 ? 17.096 -5.388 -14.263 1.00 86.06 97 ASN A N 1
ATOM 734 C CA . ASN A 1 97 ? 18.494 -5.820 -14.226 1.00 86.06 97 ASN A CA 1
ATOM 735 C C . ASN A 1 97 ? 19.130 -5.591 -12.850 1.00 86.06 97 ASN A C 1
ATOM 737 O O . ASN A 1 97 ? 18.953 -4.542 -12.224 1.00 86.06 97 ASN A O 1
ATOM 741 N N . SER A 1 98 ? 19.961 -6.538 -12.413 1.00 85.50 98 SER A N 1
ATOM 742 C CA . SER A 1 98 ? 20.838 -6.366 -11.256 1.00 85.50 98 SER A CA 1
ATOM 743 C C . SER A 1 98 ? 22.190 -7.040 -11.477 1.00 85.50 98 SER A C 1
ATOM 745 O O . SER A 1 98 ? 22.250 -8.249 -11.702 1.00 85.50 98 SER A O 1
ATOM 747 N N . PHE A 1 99 ? 23.275 -6.268 -11.398 1.00 85.94 99 PHE A N 1
ATOM 748 C CA . PHE A 1 99 ? 24.642 -6.740 -11.621 1.00 85.94 99 PHE A CA 1
ATOM 749 C C . PHE A 1 99 ? 25.467 -6.551 -10.346 1.00 85.94 99 PHE A C 1
ATOM 751 O O . PHE A 1 99 ? 25.741 -5.435 -9.915 1.00 85.94 99 PHE A O 1
ATOM 758 N N . GLY A 1 100 ? 25.827 -7.648 -9.685 1.00 82.62 100 GLY A N 1
ATOM 759 C CA . GLY A 1 100 ? 26.623 -7.604 -8.463 1.00 82.62 100 GLY A CA 1
ATOM 760 C C . GLY A 1 100 ? 28.100 -7.346 -8.758 1.00 82.62 100 GLY A C 1
ATOM 761 O O . GLY A 1 100 ? 28.640 -7.875 -9.727 1.00 82.62 100 GLY A O 1
ATOM 762 N N . LEU A 1 101 ? 28.793 -6.622 -7.869 1.00 78.31 101 LEU A N 1
ATOM 763 C CA . LEU A 1 101 ? 30.241 -6.381 -7.997 1.00 78.31 101 LEU A CA 1
ATOM 764 C C . LEU A 1 101 ? 31.064 -7.676 -8.125 1.00 78.31 101 LEU A C 1
ATOM 766 O O . LEU A 1 101 ? 32.096 -7.680 -8.785 1.00 78.31 101 LEU A O 1
ATOM 770 N N . GLY A 1 102 ? 30.604 -8.777 -7.521 1.00 84.50 102 GLY A N 1
ATOM 771 C CA . GLY A 1 102 ? 31.237 -10.097 -7.627 1.00 84.50 102 GLY A CA 1
ATOM 772 C C . GLY A 1 102 ? 31.015 -10.820 -8.963 1.00 84.50 102 GLY A C 1
ATOM 773 O O . GLY A 1 102 ? 31.371 -11.988 -9.074 1.00 84.50 102 GLY A O 1
ATOM 774 N N . GLY A 1 103 ? 30.386 -10.178 -9.954 1.00 85.56 103 GLY A N 1
ATOM 775 C CA . GLY A 1 103 ? 30.134 -10.743 -11.285 1.00 85.56 103 GLY A CA 1
ATOM 776 C C . GLY A 1 103 ? 28.870 -11.602 -11.401 1.00 85.56 103 GLY A C 1
ATOM 777 O O . GLY A 1 103 ? 28.599 -12.153 -12.465 1.00 85.56 103 GLY A O 1
ATOM 778 N N . SER A 1 104 ? 28.081 -11.724 -10.330 1.00 89.62 104 SER A N 1
ATOM 779 C CA . SER A 1 104 ? 26.776 -12.394 -10.377 1.00 89.62 104 SER A CA 1
ATOM 780 C C . SER A 1 104 ? 25.715 -11.458 -10.947 1.00 89.62 104 SER A C 1
ATOM 782 O O . SER A 1 104 ? 25.487 -10.377 -10.404 1.00 89.62 104 SER A O 1
ATOM 784 N N . ASN A 1 105 ? 25.042 -11.899 -12.006 1.00 89.44 105 ASN A N 1
ATOM 785 C CA . ASN A 1 105 ? 24.040 -11.116 -12.721 1.00 89.44 105 ASN A CA 1
ATOM 786 C C . ASN A 1 105 ? 22.656 -11.752 -12.570 1.00 89.44 105 ASN A C 1
ATOM 788 O O . ASN A 1 105 ? 22.520 -12.972 -12.657 1.00 89.44 105 ASN A O 1
ATOM 792 N N . ALA A 1 106 ? 21.631 -10.925 -12.392 1.00 89.12 106 ALA A N 1
ATOM 793 C CA . ALA A 1 106 ? 20.234 -11.332 -12.369 1.00 89.12 106 ALA A CA 1
ATOM 794 C C . ALA A 1 106 ? 19.407 -10.458 -13.322 1.00 89.12 106 ALA A C 1
ATOM 796 O O . ALA A 1 106 ? 19.605 -9.244 -13.405 1.00 89.12 106 ALA A O 1
ATOM 797 N N . HIS A 1 107 ? 18.466 -11.092 -14.018 1.00 90.00 107 HIS A N 1
ATOM 798 C CA . HIS A 1 107 ? 17.508 -10.445 -14.908 1.00 90.00 107 HIS A CA 1
ATOM 799 C C . HIS A 1 107 ? 16.125 -11.036 -14.658 1.00 90.00 107 HIS A C 1
ATOM 801 O O . HIS A 1 107 ? 15.968 -12.257 -14.663 1.00 90.00 107 HIS A O 1
ATOM 807 N N . ILE A 1 108 ? 15.133 -10.180 -14.435 1.00 90.00 108 ILE A N 1
ATOM 808 C CA . ILE A 1 108 ? 13.749 -10.591 -14.190 1.00 90.00 108 ILE A CA 1
ATOM 809 C C . ILE A 1 108 ? 12.856 -9.918 -15.223 1.00 90.00 108 ILE A C 1
ATOM 811 O O . ILE A 1 108 ? 13.032 -8.738 -15.516 1.00 90.00 108 ILE A O 1
ATOM 815 N N . ILE A 1 109 ? 11.892 -10.667 -15.750 1.00 88.94 109 ILE A N 1
ATOM 816 C CA . ILE A 1 109 ? 10.833 -10.157 -16.618 1.00 88.94 109 ILE A CA 1
ATOM 817 C C . ILE A 1 109 ? 9.528 -10.235 -15.835 1.00 88.94 109 ILE A C 1
ATOM 819 O O . ILE A 1 109 ? 9.232 -11.262 -15.226 1.00 88.94 109 ILE A O 1
ATOM 823 N N . LEU A 1 110 ? 8.775 -9.143 -15.832 1.00 84.75 110 LEU A N 1
ATOM 824 C CA . LEU A 1 110 ? 7.528 -9.012 -15.097 1.00 84.75 110 LEU A CA 1
ATOM 825 C C . LEU A 1 110 ? 6.445 -8.565 -16.053 1.00 84.75 110 LEU A C 1
ATOM 827 O O . LEU A 1 110 ? 6.609 -7.562 -16.745 1.00 84.75 110 LEU A O 1
ATOM 831 N N . ASP A 1 111 ? 5.349 -9.304 -16.037 1.00 84.69 111 ASP A N 1
ATOM 832 C CA . ASP A 1 111 ? 4.133 -8.956 -16.746 1.00 84.69 111 ASP A CA 1
ATOM 833 C C . ASP A 1 111 ? 3.104 -8.387 -15.785 1.00 84.69 111 ASP A C 1
ATOM 835 O O . ASP A 1 111 ? 2.961 -8.843 -14.647 1.00 84.69 111 ASP A O 1
ATOM 839 N N . SER A 1 112 ? 2.333 -7.425 -16.276 1.00 80.12 112 SER A N 1
ATOM 840 C CA . SER A 1 112 ? 1.107 -6.997 -15.620 1.00 80.12 112 SER A CA 1
ATOM 841 C C . SER A 1 112 ? 0.172 -8.183 -15.422 1.00 80.12 112 SER A C 1
ATOM 843 O O . SER A 1 112 ? -0.068 -8.964 -16.344 1.00 80.12 112 SER A O 1
ATOM 845 N N . ALA A 1 113 ? -0.444 -8.283 -14.245 1.00 76.31 113 ALA A N 1
ATOM 846 C CA . ALA A 1 113 ? -1.478 -9.281 -13.984 1.00 76.31 113 ALA A CA 1
ATOM 847 C C . ALA A 1 113 ? -2.652 -9.175 -14.986 1.00 76.31 113 ALA A C 1
ATOM 849 O O . ALA A 1 113 ? -3.292 -10.178 -15.306 1.00 76.31 113 ALA A O 1
ATOM 850 N N . ARG A 1 114 ? -2.892 -7.984 -15.563 1.00 72.81 114 ARG A N 1
ATOM 851 C CA . ARG A 1 114 ? -3.902 -7.791 -16.617 1.00 72.81 114 ARG A CA 1
ATOM 852 C C . ARG A 1 114 ? -3.618 -8.633 -17.863 1.00 72.81 114 ARG A C 1
ATOM 854 O O . ARG A 1 114 ? -4.575 -9.087 -18.488 1.00 72.81 114 ARG A O 1
ATOM 861 N N . SER A 1 115 ? -2.346 -8.871 -18.194 1.00 75.06 115 SER A N 1
ATOM 862 C CA . SER A 1 115 ? -1.935 -9.639 -19.382 1.00 75.06 115 SER A CA 1
ATOM 863 C C . SER A 1 115 ? -2.418 -11.093 -19.345 1.00 75.06 115 SER A C 1
ATOM 865 O O . SER A 1 115 ? -2.792 -11.650 -20.372 1.00 75.06 115 SER A O 1
ATOM 867 N N . ILE A 1 116 ? -2.506 -11.689 -18.152 1.00 78.50 116 ILE A N 1
ATOM 868 C CA . ILE A 1 116 ? -2.994 -13.062 -17.949 1.00 78.50 116 ILE A CA 1
ATOM 869 C C . ILE A 1 116 ? -4.498 -13.116 -17.654 1.00 78.50 116 ILE A C 1
ATOM 871 O O . ILE A 1 116 ? -5.004 -14.109 -17.136 1.00 78.50 116 ILE A O 1
ATOM 875 N N . GLY A 1 117 ? -5.229 -12.035 -17.939 1.00 70.50 117 GLY A N 1
ATOM 876 C CA . GLY A 1 117 ? -6.668 -11.967 -17.700 1.00 70.50 117 GLY A CA 1
ATOM 877 C C . GLY A 1 117 ? -7.052 -11.894 -16.222 1.00 70.50 117 GLY A C 1
ATOM 878 O O . GLY A 1 117 ? -8.244 -11.940 -15.915 1.00 70.50 117 GLY A O 1
ATOM 879 N N . ALA A 1 118 ? -6.087 -11.711 -15.309 1.00 67.81 118 ALA A N 1
ATOM 880 C CA . ALA A 1 118 ? -6.357 -11.363 -13.918 1.00 67.81 118 ALA A CA 1
ATOM 881 C C . ALA A 1 118 ? -6.800 -9.895 -13.857 1.00 67.81 118 ALA A C 1
ATOM 883 O O . ALA A 1 118 ? -6.108 -9.003 -13.370 1.00 67.81 118 ALA A O 1
ATOM 884 N N . ARG A 1 119 ? -7.981 -9.625 -14.413 1.00 57.72 119 ARG A N 1
ATOM 885 C CA . ARG A 1 119 ? -8.738 -8.433 -14.062 1.00 57.72 119 ARG A CA 1
ATOM 886 C C . ARG A 1 119 ? -9.178 -8.620 -12.618 1.00 57.72 119 ARG A C 1
ATOM 888 O O . ARG A 1 119 ? -9.613 -9.711 -12.246 1.00 57.72 119 ARG A O 1
ATOM 895 N N . SER A 1 120 ? -9.145 -7.549 -11.831 1.00 56.56 120 SER A N 1
ATOM 896 C CA . SER A 1 120 ? -10.121 -7.430 -10.757 1.00 56.56 120 SER A CA 1
ATOM 897 C C . SER A 1 120 ? -11.479 -7.488 -11.453 1.00 56.56 120 SER A C 1
ATOM 899 O O . SER A 1 120 ? -11.935 -6.500 -12.028 1.00 56.56 120 SER A O 1
ATOM 901 N N . GLN A 1 121 ? -12.073 -8.679 -11.525 1.00 50.66 121 GLN A N 1
ATOM 902 C CA . GLN A 1 121 ? -13.512 -8.792 -11.670 1.00 50.66 121 GLN A CA 1
ATOM 903 C C . GLN A 1 121 ? -14.017 -7.929 -10.524 1.00 50.66 121 GLN A C 1
ATOM 905 O O . GLN A 1 121 ? -13.783 -8.281 -9.367 1.00 50.66 121 GLN A O 1
ATOM 910 N N . GLY A 1 122 ? -14.524 -6.731 -10.832 1.00 50.25 122 GLY A N 1
ATOM 911 C CA . GLY A 1 122 ? -15.191 -5.932 -9.820 1.00 50.25 122 GLY A CA 1
ATOM 912 C C . GLY A 1 122 ? -16.157 -6.887 -9.146 1.00 50.25 122 GLY A C 1
ATOM 913 O O . GLY A 1 122 ? -16.898 -7.589 -9.844 1.00 50.25 122 GLY A O 1
ATOM 914 N N . ILE A 1 123 ? -16.050 -7.025 -7.826 1.00 53.50 123 ILE A N 1
ATOM 915 C CA . ILE A 1 123 ? -17.050 -7.776 -7.074 1.00 53.50 123 ILE A CA 1
ATOM 916 C C . ILE A 1 123 ? -18.391 -7.205 -7.551 1.00 53.50 123 ILE A C 1
ATOM 918 O O . ILE A 1 123 ? -18.473 -5.978 -7.685 1.00 53.50 123 ILE A O 1
ATOM 922 N N . PRO A 1 124 ? -19.380 -8.045 -7.928 1.00 49.47 124 PRO A N 1
ATOM 923 C CA . PRO A 1 124 ? -20.685 -7.546 -8.330 1.00 49.47 124 PRO A CA 1
ATOM 924 C C . PRO A 1 124 ? -21.078 -6.514 -7.295 1.00 49.47 124 PRO A C 1
ATOM 926 O O . PRO A 1 124 ? -21.063 -6.855 -6.114 1.00 49.47 124 PRO A O 1
ATOM 929 N N . GLN A 1 125 ? -21.282 -5.272 -7.737 1.00 50.97 125 GLN A N 1
ATOM 930 C CA . GLN A 1 125 ? -21.565 -4.152 -6.855 1.00 50.97 125 GLN A CA 1
ATOM 931 C C . GLN A 1 125 ? -22.731 -4.617 -5.987 1.00 50.97 125 GLN A C 1
ATOM 933 O O . GLN A 1 125 ? -23.846 -4.796 -6.490 1.00 50.97 125 GLN A O 1
ATOM 938 N N . LEU A 1 126 ? -22.438 -4.983 -4.733 1.00 51.53 126 LEU A N 1
ATOM 939 C CA . LEU A 1 126 ? -23.484 -5.329 -3.792 1.00 51.53 126 LEU A CA 1
ATOM 940 C C . LEU A 1 126 ? -24.345 -4.074 -3.766 1.00 51.53 126 LEU A C 1
ATOM 942 O O . LEU A 1 126 ? -23.807 -2.964 -3.758 1.00 51.53 126 LEU A O 1
ATOM 946 N N . GLN A 1 127 ? -25.658 -4.249 -3.940 1.00 49.47 127 GLN A N 1
ATOM 947 C CA . GLN A 1 127 ? -26.593 -3.126 -3.963 1.00 49.47 127 GLN A CA 1
ATOM 948 C C . GLN A 1 127 ? -26.208 -2.159 -2.851 1.00 49.47 127 GLN A C 1
ATOM 950 O O . GLN A 1 127 ? -25.931 -2.633 -1.753 1.00 49.47 127 GLN A O 1
ATOM 955 N N . GLU A 1 128 ? -26.167 -0.854 -3.148 1.00 52.78 128 GLU A N 1
ATOM 956 C CA . GLU A 1 128 ? -25.927 0.210 -2.170 1.00 52.78 128 GLU A CA 1
ATOM 957 C C . GLU A 1 128 ? -26.971 0.116 -1.053 1.00 52.78 128 GLU A C 1
ATOM 959 O O . GLU A 1 128 ? -28.002 0.789 -1.029 1.00 52.78 128 GLU A O 1
ATOM 964 N N . THR A 1 129 ? -26.736 -0.780 -0.113 1.00 53.62 129 THR A N 1
ATOM 965 C CA . THR A 1 129 ? -27.416 -0.809 1.154 1.00 53.62 129 THR A CA 1
ATOM 966 C C . THR A 1 129 ? -26.728 0.266 1.970 1.00 53.62 129 THR A C 1
ATOM 968 O O . THR A 1 129 ? -25.506 0.230 2.129 1.00 53.62 129 THR A O 1
ATOM 971 N N . LYS A 1 130 ? -27.502 1.227 2.486 1.00 62.91 130 LYS A N 1
ATOM 972 C CA . LYS A 1 130 ? -27.074 2.161 3.542 1.00 62.91 130 LYS A CA 1
ATOM 973 C C . LYS A 1 130 ? -26.808 1.390 4.839 1.00 62.91 130 LYS A C 1
ATOM 975 O O . LYS A 1 130 ? -27.492 1.567 5.843 1.00 62.91 130 LYS A O 1
ATOM 980 N N . GLU A 1 131 ? -25.882 0.454 4.778 1.00 76.25 131 GLU A N 1
ATOM 981 C CA . GLU A 1 131 ? -25.465 -0.372 5.886 1.00 76.25 131 GLU A CA 1
ATOM 982 C C . GLU A 1 131 ? -24.298 0.313 6.569 1.00 76.25 131 GLU A C 1
ATOM 984 O O . GLU A 1 131 ? -23.354 0.778 5.934 1.00 76.25 131 GLU A O 1
ATOM 989 N N . GLN A 1 132 ? -24.396 0.383 7.887 1.00 87.19 132 GLN A N 1
ATOM 990 C CA . GLN A 1 132 ? -23.313 0.846 8.730 1.00 87.19 132 GLN A CA 1
ATOM 991 C C . GLN A 1 132 ? -22.124 -0.107 8.585 1.00 87.19 132 GLN A C 1
ATOM 993 O O . GLN A 1 132 ? -22.273 -1.315 8.759 1.00 87.19 132 GLN A O 1
ATOM 998 N N . LYS A 1 133 ? -20.950 0.446 8.286 1.00 90.69 133 LYS A N 1
ATOM 999 C CA . LYS A 1 133 ? -19.694 -0.285 8.108 1.00 90.69 133 LYS A CA 1
ATOM 1000 C C . LYS A 1 133 ? -18.870 -0.221 9.380 1.00 90.69 133 LYS A C 1
ATOM 1002 O O . LYS A 1 133 ? -18.684 0.857 9.953 1.00 90.69 133 LYS A O 1
ATOM 1007 N N . LEU A 1 134 ? -18.362 -1.367 9.822 1.00 93.25 134 LEU A N 1
ATOM 1008 C CA . LEU A 1 134 ? -17.527 -1.474 11.011 1.00 93.25 134 LEU A CA 1
ATOM 1009 C C . LEU A 1 134 ? -16.046 -1.410 10.626 1.00 93.25 134 LEU A C 1
ATOM 1011 O O . LEU A 1 134 ? -15.412 -2.402 10.268 1.00 93.25 134 LEU A O 1
ATOM 1015 N N . LEU A 1 135 ? -15.454 -0.229 10.764 1.00 95.06 135 LEU A N 1
ATOM 1016 C CA . LEU A 1 135 ? -14.031 -0.026 10.518 1.00 95.06 135 LEU A CA 1
ATOM 1017 C C . LEU A 1 135 ? -13.243 -0.355 11.784 1.00 95.06 135 LEU A C 1
ATOM 1019 O O . LEU A 1 135 ? -13.380 0.322 12.801 1.00 95.06 135 LEU A O 1
ATOM 1023 N N . VAL A 1 136 ? -12.401 -1.388 11.733 1.00 95.88 136 VAL A N 1
ATOM 1024 C CA . VAL A 1 136 ? -11.615 -1.851 12.888 1.00 95.88 136 VAL A CA 1
ATOM 1025 C C . VAL A 1 136 ? -10.124 -1.589 12.711 1.00 95.88 136 VAL A C 1
ATOM 1027 O O . VAL A 1 136 ? -9.556 -1.796 11.641 1.00 95.88 136 VAL A O 1
ATOM 1030 N N . PHE A 1 137 ? -9.447 -1.189 13.787 1.00 95.94 137 PHE A N 1
ATOM 1031 C CA . PHE A 1 137 ? -8.000 -0.984 13.787 1.00 95.94 137 PHE A CA 1
ATOM 1032 C C . PHE A 1 137 ? -7.348 -1.646 14.984 1.00 95.94 137 PHE A C 1
ATOM 1034 O O . PHE A 1 137 ? -7.877 -1.659 16.096 1.00 95.94 137 PHE A O 1
ATOM 1041 N N . THR A 1 138 ? -6.155 -2.184 14.747 1.00 95.88 138 THR A N 1
ATOM 1042 C CA . THR A 1 138 ? -5.369 -2.884 15.759 1.00 95.88 138 THR A CA 1
ATOM 104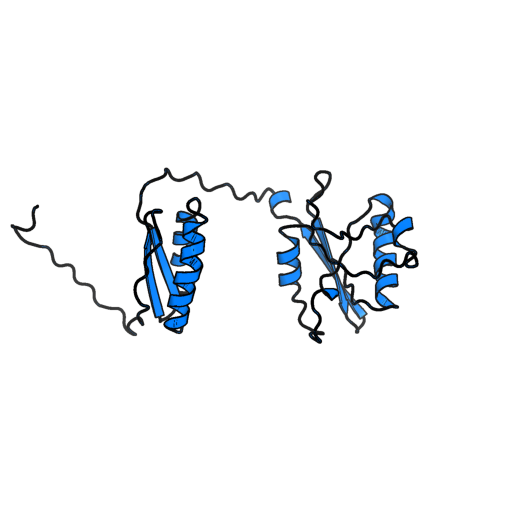3 C C . THR A 1 138 ? -3.919 -2.396 15.750 1.00 95.88 138 THR A C 1
ATOM 1045 O O . THR A 1 138 ? -3.376 -2.005 14.704 1.00 95.88 138 THR A O 1
ATOM 1048 N N . ALA A 1 139 ? -3.285 -2.400 16.924 1.00 96.62 139 ALA A N 1
ATOM 1049 C CA . ALA A 1 139 ? -1.867 -2.099 17.097 1.00 96.62 139 ALA A CA 1
ATOM 1050 C C . ALA A 1 139 ? -1.296 -2.696 18.399 1.00 96.62 139 ALA A C 1
ATOM 1052 O O . ALA A 1 139 ? -2.025 -3.176 19.267 1.00 96.62 139 ALA A O 1
ATOM 1053 N N . ASN A 1 140 ? 0.029 -2.619 18.553 1.00 96.69 140 ASN A N 1
ATOM 1054 C CA . ASN A 1 140 ? 0.725 -2.952 19.805 1.00 96.69 140 ASN A CA 1
ATOM 1055 C C . ASN A 1 140 ? 0.795 -1.782 20.801 1.00 96.69 140 ASN A C 1
ATOM 1057 O O . ASN A 1 140 ? 1.169 -1.997 21.949 1.00 96.69 140 ASN A O 1
ATOM 1061 N N . HIS A 1 141 ? 0.426 -0.571 20.374 1.00 95.94 141 HIS A N 1
ATOM 1062 C CA . HIS A 1 141 ? 0.406 0.643 21.195 1.00 95.94 141 HIS A CA 1
ATOM 1063 C C . HIS A 1 141 ? -0.886 1.429 20.920 1.00 95.94 141 HIS A C 1
ATOM 1065 O O . HIS A 1 141 ? -1.312 1.473 19.759 1.00 95.94 141 HIS A O 1
ATOM 1071 N N . PRO A 1 142 ? -1.506 2.053 21.936 1.00 94.75 142 PRO A N 1
ATOM 1072 C CA . PRO A 1 142 ? -2.787 2.741 21.780 1.00 94.75 142 PRO A CA 1
ATOM 1073 C C . PRO A 1 142 ? -2.704 3.917 20.796 1.00 94.75 142 PRO A C 1
ATOM 1075 O O . PRO A 1 142 ? -3.569 4.049 19.931 1.00 94.75 142 PRO A O 1
ATOM 1078 N N . GLU A 1 143 ? -1.623 4.701 20.822 1.00 94.94 143 GLU A N 1
ATOM 1079 C CA . GLU A 1 143 ? -1.428 5.844 19.918 1.00 94.94 143 GLU A CA 1
ATOM 1080 C C . GLU A 1 143 ? -1.308 5.397 18.456 1.00 94.94 143 GLU A C 1
ATOM 1082 O O . GLU A 1 143 ? -1.753 6.082 17.539 1.00 94.94 143 GLU A O 1
ATOM 1087 N N . SER A 1 144 ? -0.729 4.215 18.222 1.00 95.44 144 SER A N 1
ATOM 1088 C CA . SER A 1 144 ? -0.597 3.651 16.874 1.00 95.44 144 SER A CA 1
ATOM 1089 C C . SER A 1 144 ? -1.937 3.189 16.303 1.00 95.44 144 SER A C 1
ATOM 1091 O O . SER A 1 144 ? -2.152 3.305 15.097 1.00 95.44 144 SER A O 1
ATOM 1093 N N . ALA A 1 145 ? -2.833 2.670 17.147 1.00 94.00 145 ALA A N 1
ATOM 1094 C CA . ALA A 1 145 ? -4.186 2.309 16.733 1.00 94.00 145 ALA A CA 1
ATOM 1095 C C . ALA A 1 145 ? -4.996 3.565 16.377 1.00 94.00 145 ALA A C 1
ATOM 1097 O O . ALA A 1 145 ? -5.606 3.603 15.311 1.00 94.00 145 ALA A O 1
ATOM 1098 N N . GLN A 1 146 ? -4.909 4.613 17.204 1.00 92.19 146 GLN A N 1
ATOM 1099 C CA . GLN A 1 146 ? -5.588 5.889 16.964 1.00 92.19 146 GLN A CA 1
ATOM 1100 C C . GLN A 1 146 ? -5.097 6.569 15.679 1.00 92.19 146 GLN A C 1
ATOM 1102 O O . GLN A 1 146 ? -5.887 6.899 14.801 1.00 92.19 146 GLN A O 1
ATOM 1107 N N . LYS A 1 147 ? -3.775 6.684 15.507 1.00 92.62 147 LYS A N 1
ATOM 1108 C CA . LYS A 1 147 ? -3.174 7.300 14.316 1.00 92.62 147 LYS A CA 1
ATOM 1109 C C . LYS A 1 147 ? -3.534 6.559 13.025 1.00 92.62 147 LYS A C 1
ATOM 1111 O O . LYS A 1 147 ? -3.662 7.172 11.968 1.00 92.62 147 LYS A O 1
ATOM 1116 N N . ARG A 1 148 ? -3.679 5.229 13.088 1.00 92.25 148 ARG A N 1
ATOM 1117 C CA . ARG A 1 148 ? -4.180 4.430 11.961 1.00 92.25 148 ARG A CA 1
ATOM 1118 C C . ARG A 1 148 ? -5.640 4.746 11.668 1.00 92.25 148 ARG A C 1
ATOM 1120 O O . ARG A 1 148 ? -5.954 4.973 10.507 1.00 92.25 148 ARG A O 1
ATOM 1127 N N . ALA A 1 149 ? -6.490 4.789 12.687 1.00 92.50 149 ALA A N 1
ATOM 1128 C CA . ALA A 1 149 ? -7.894 5.139 12.515 1.00 92.50 149 ALA A CA 1
ATOM 1129 C C . ALA A 1 149 ? -8.052 6.517 11.844 1.00 92.50 149 ALA A C 1
ATOM 1131 O O . ALA A 1 149 ? -8.731 6.623 10.832 1.00 92.50 149 ALA A O 1
ATOM 1132 N N . GLU A 1 150 ? -7.309 7.532 12.296 1.00 90.19 150 GLU A N 1
ATOM 1133 C CA . GLU A 1 150 ? -7.297 8.877 11.692 1.00 90.19 150 GLU A CA 1
ATOM 1134 C C . GLU A 1 150 ? -6.799 8.896 10.237 1.00 90.19 150 GLU A C 1
ATOM 1136 O O . GLU A 1 150 ? -7.323 9.630 9.400 1.00 90.19 150 GLU A O 1
ATOM 1141 N N . LEU A 1 151 ? -5.778 8.097 9.913 1.00 90.25 151 LEU A N 1
ATOM 1142 C CA . LEU A 1 151 ? -5.269 7.991 8.545 1.00 90.25 151 LEU A CA 1
ATOM 1143 C C . LEU A 1 151 ? -6.321 7.391 7.605 1.00 90.25 151 LEU A C 1
ATOM 1145 O O . LEU A 1 151 ? -6.521 7.888 6.499 1.00 90.25 151 LEU A O 1
ATOM 1149 N N . TYR A 1 152 ? -6.980 6.319 8.043 1.00 91.69 152 TYR A N 1
ATOM 1150 C CA . TYR A 1 152 ? -7.992 5.633 7.246 1.00 91.69 152 TYR A CA 1
ATOM 1151 C C . TYR A 1 152 ? -9.352 6.337 7.269 1.00 91.69 152 TYR A C 1
ATOM 1153 O O . TYR A 1 152 ? -10.147 6.085 6.371 1.00 91.69 152 TYR A O 1
ATOM 1161 N N . ALA A 1 153 ? -9.592 7.251 8.215 1.00 89.69 153 ALA A N 1
ATOM 1162 C CA . ALA A 1 153 ? -10.738 8.157 8.210 1.00 89.69 153 ALA A CA 1
ATOM 1163 C C . ALA A 1 153 ? -10.814 8.927 6.888 1.00 89.69 153 ALA A C 1
ATOM 1165 O O . ALA A 1 153 ? -11.784 8.826 6.146 1.00 89.69 153 ALA A O 1
ATOM 1166 N N . LYS A 1 154 ? -9.707 9.597 6.548 1.00 89.31 154 LYS A N 1
ATOM 1167 C CA . LYS A 1 154 ? -9.567 10.373 5.312 1.00 89.31 154 LYS A CA 1
ATOM 1168 C C . LYS A 1 154 ? -9.697 9.493 4.075 1.00 89.31 154 LYS A C 1
ATOM 1170 O O . LYS A 1 154 ? -10.363 9.861 3.120 1.00 89.31 154 LYS A O 1
ATOM 1175 N N . TYR A 1 155 ? -9.095 8.304 4.115 1.00 90.94 155 TYR A N 1
ATOM 1176 C CA . TYR A 1 155 ? -9.207 7.352 3.013 1.00 90.94 155 TYR A CA 1
ATOM 1177 C C . TYR A 1 155 ? -10.661 6.918 2.773 1.00 90.94 155 TYR A C 1
ATOM 1179 O O . TYR A 1 155 ? -11.083 6.858 1.622 1.00 90.94 155 TYR A O 1
ATOM 1187 N N . ALA A 1 156 ? -11.417 6.639 3.840 1.00 90.62 156 ALA A N 1
ATOM 1188 C CA . ALA A 1 156 ? -12.823 6.254 3.764 1.00 90.62 156 ALA A CA 1
ATOM 1189 C C . ALA A 1 156 ? -13.704 7.387 3.210 1.00 90.62 156 ALA A C 1
ATOM 1191 O O . ALA A 1 156 ? -14.564 7.121 2.377 1.00 90.62 156 ALA A O 1
ATOM 1192 N N . GLU A 1 157 ? -13.448 8.637 3.611 1.00 89.69 157 GLU A N 1
ATOM 1193 C CA . GLU A 1 157 ? -14.138 9.823 3.077 1.00 89.69 157 GLU A CA 1
ATOM 1194 C C . GLU A 1 157 ? -13.875 10.025 1.576 1.00 89.69 157 GLU A C 1
ATOM 1196 O O . GLU A 1 157 ? -14.781 10.369 0.819 1.00 89.69 157 GLU A O 1
ATOM 1201 N N . GLU A 1 158 ? -12.639 9.795 1.128 1.00 90.00 158 GLU A N 1
ATOM 1202 C CA . GLU A 1 158 ? -12.241 9.960 -0.275 1.00 90.00 158 GLU A CA 1
ATOM 1203 C C . GLU A 1 158 ? -12.707 8.804 -1.184 1.00 90.00 158 GLU A C 1
ATOM 1205 O O . GLU A 1 158 ? -12.771 8.976 -2.401 1.00 90.00 158 GLU A O 1
ATOM 1210 N N . HIS A 1 159 ? -13.024 7.632 -0.618 1.00 89.00 159 HIS A N 1
ATOM 1211 C CA . HIS A 1 159 ? -13.278 6.387 -1.360 1.00 89.00 159 HIS A CA 1
ATOM 1212 C C . HIS A 1 159 ? -14.548 5.675 -0.877 1.00 89.00 159 HIS A C 1
ATOM 1214 O O . HIS A 1 159 ? -14.521 4.503 -0.485 1.00 89.00 159 HIS A O 1
ATOM 1220 N N . LEU A 1 160 ? -15.677 6.389 -0.916 1.00 87.19 1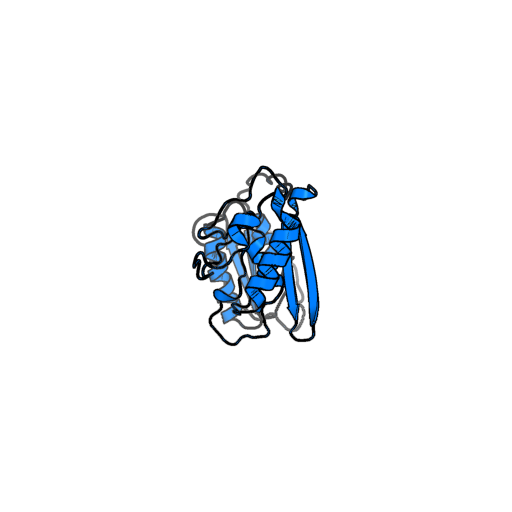60 LEU A N 1
ATOM 1221 C CA . LEU A 1 160 ? -16.988 5.862 -0.517 1.00 87.19 160 LEU A CA 1
ATOM 1222 C C . LEU A 1 160 ? -17.395 4.599 -1.301 1.00 87.19 160 LEU A C 1
ATOM 1224 O O . LEU A 1 160 ? -18.085 3.735 -0.767 1.00 87.19 160 LEU A O 1
ATOM 1228 N N . ASP A 1 161 ? -16.917 4.451 -2.538 1.00 85.94 161 ASP A N 1
ATOM 1229 C CA . ASP A 1 161 ? -17.145 3.291 -3.406 1.00 85.94 161 ASP A CA 1
ATOM 1230 C C . ASP A 1 161 ? -16.443 2.006 -2.929 1.00 85.94 161 ASP A C 1
ATOM 1232 O O . ASP A 1 161 ? -16.730 0.925 -3.440 1.00 85.94 161 ASP A O 1
ATOM 1236 N N . LYS A 1 162 ? -15.524 2.104 -1.957 1.00 87.38 162 LYS A N 1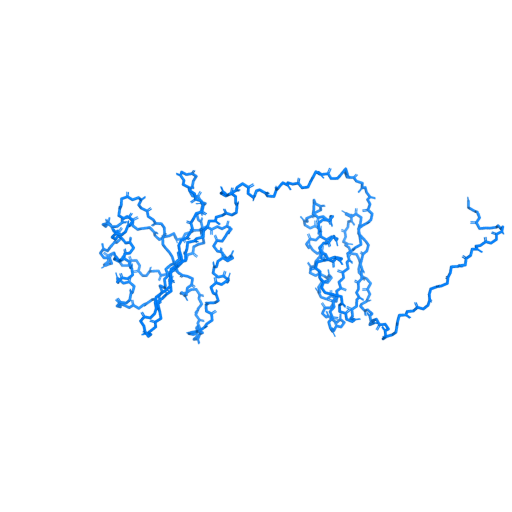
ATOM 1237 C CA . LYS A 1 162 ? -14.669 0.995 -1.488 1.00 87.38 162 LYS A CA 1
ATOM 1238 C C . LYS A 1 162 ? -14.831 0.681 -0.007 1.00 87.38 162 LYS A C 1
ATOM 1240 O O . LYS A 1 162 ? -13.996 -0.025 0.562 1.00 87.38 162 LYS A O 1
ATOM 1245 N N . LEU A 1 163 ? -15.871 1.200 0.640 1.00 88.38 163 LEU A N 1
ATOM 1246 C CA . LEU A 1 163 ? -16.063 1.003 2.078 1.00 88.38 163 LEU A CA 1
ATOM 1247 C C . LEU A 1 163 ? -16.233 -0.474 2.455 1.00 88.38 163 LEU A C 1
ATOM 1249 O O . LEU A 1 163 ? -15.676 -0.894 3.467 1.00 88.38 163 LEU A O 1
ATOM 1253 N N . ASP A 1 164 ? -16.908 -1.266 1.621 1.00 88.69 164 ASP A N 1
ATOM 1254 C CA . ASP A 1 164 ? -17.075 -2.713 1.832 1.00 88.69 164 ASP A CA 1
ATOM 1255 C C . ASP A 1 164 ? -15.733 -3.452 1.810 1.00 88.69 164 ASP A C 1
ATOM 1257 O O . ASP A 1 164 ? -15.409 -4.237 2.707 1.00 88.69 164 ASP A O 1
ATOM 1261 N N . ASP A 1 165 ? -14.911 -3.155 0.804 1.00 88.69 165 ASP A N 1
ATOM 1262 C CA . ASP A 1 165 ? -13.573 -3.728 0.668 1.00 88.69 165 ASP A CA 1
ATOM 1263 C C . ASP A 1 165 ? -12.670 -3.302 1.829 1.00 88.69 165 ASP A C 1
ATOM 1265 O O . ASP A 1 165 ? -11.839 -4.087 2.308 1.00 88.69 165 ASP A O 1
ATOM 1269 N N . LEU A 1 166 ? -12.827 -2.060 2.292 1.00 91.56 166 LEU A N 1
ATOM 1270 C CA . LEU A 1 166 ? -12.092 -1.521 3.424 1.00 91.56 166 LEU A CA 1
ATOM 1271 C C . LEU A 1 166 ? -12.479 -2.235 4.723 1.00 91.56 166 LEU A C 1
ATOM 1273 O O . LEU A 1 166 ? -11.584 -2.720 5.419 1.00 91.56 166 LEU A O 1
ATOM 1277 N N . GLU A 1 167 ? -13.773 -2.352 5.026 1.00 93.25 167 GLU A N 1
ATOM 1278 C CA . GLU A 1 167 ? -14.297 -3.099 6.176 1.00 93.25 167 GLU A CA 1
ATOM 1279 C C . GLU A 1 167 ? -13.780 -4.542 6.163 1.00 93.25 167 GLU A C 1
ATOM 1281 O O . GLU A 1 167 ? -13.136 -4.983 7.121 1.00 93.25 167 GLU A O 1
ATOM 1286 N N . TYR A 1 168 ? -13.964 -5.249 5.044 1.00 92.56 168 TYR A N 1
ATOM 1287 C CA . TYR A 1 168 ? -13.499 -6.624 4.873 1.00 92.56 168 TYR A CA 1
ATOM 1288 C C . TYR A 1 168 ? -11.991 -6.751 5.115 1.00 92.56 168 TYR A C 1
ATOM 1290 O O . TYR A 1 168 ? -11.521 -7.641 5.833 1.00 92.56 168 TYR A O 1
ATOM 1298 N N . THR A 1 169 ? -11.203 -5.851 4.528 1.00 94.19 169 THR A N 1
ATOM 1299 C CA . THR A 1 169 ? -9.742 -5.889 4.626 1.00 94.19 169 THR A CA 1
ATOM 1300 C C . THR A 1 169 ? -9.269 -5.625 6.050 1.00 94.19 169 THR A C 1
ATOM 1302 O O . THR A 1 169 ? -8.372 -6.320 6.538 1.00 94.19 169 THR A O 1
ATOM 1305 N N . LEU A 1 170 ? -9.856 -4.639 6.725 1.00 94.56 170 LEU A N 1
ATOM 1306 C CA . LEU A 1 170 ? -9.523 -4.301 8.104 1.00 94.56 170 LEU A CA 1
ATOM 1307 C C . LEU A 1 170 ? -9.918 -5.420 9.073 1.00 94.56 170 LEU A C 1
ATOM 1309 O O . LEU A 1 170 ? -9.137 -5.741 9.971 1.00 94.56 170 LEU A O 1
ATOM 1313 N N . ALA A 1 171 ? -11.077 -6.046 8.861 1.00 94.19 171 ALA A N 1
ATOM 1314 C CA . ALA A 1 171 ? -11.597 -7.092 9.732 1.00 94.19 171 ALA A CA 1
ATOM 1315 C C . ALA A 1 171 ? -10.913 -8.451 9.535 1.00 94.19 171 ALA A C 1
ATOM 1317 O O . ALA A 1 1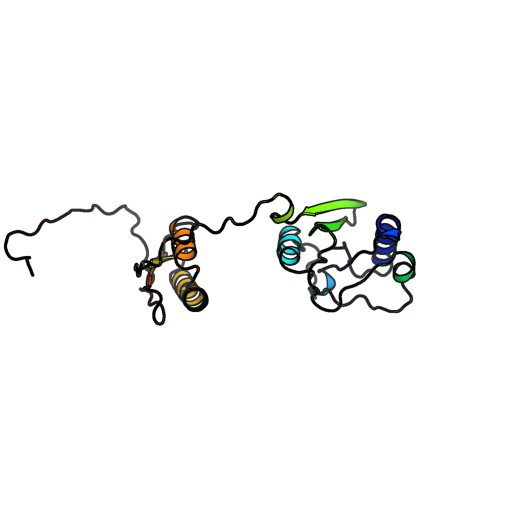71 ? -10.652 -9.136 10.518 1.00 94.19 171 ALA A O 1
ATOM 1318 N N . LEU A 1 172 ? -10.620 -8.854 8.293 1.00 95.00 172 LEU A N 1
ATOM 1319 C CA . LEU A 1 172 ? -10.232 -10.239 7.973 1.00 95.00 172 LEU A CA 1
ATOM 1320 C C . LEU A 1 172 ? -8.830 -10.386 7.375 1.00 95.00 172 LEU A C 1
ATOM 1322 O O . LEU A 1 172 ? -8.320 -11.501 7.255 1.00 95.00 172 LEU A O 1
ATOM 1326 N N . ARG A 1 173 ? -8.191 -9.287 6.961 1.00 94.19 173 ARG A N 1
ATOM 1327 C CA . ARG A 1 173 ? -6.885 -9.306 6.268 1.00 94.19 173 ARG A CA 1
ATOM 1328 C C . ARG A 1 173 ? -5.801 -8.575 7.057 1.00 94.19 173 ARG A C 1
ATOM 1330 O O . ARG A 1 173 ? -4.771 -8.186 6.495 1.00 94.19 173 ARG A O 1
ATOM 1337 N N . ARG A 1 174 ? -6.028 -8.359 8.352 1.00 92.94 174 ARG A N 1
ATOM 1338 C CA . ARG A 1 174 ? -5.078 -7.760 9.293 1.00 92.94 174 ARG A CA 1
ATOM 1339 C C . ARG A 1 174 ? -4.957 -8.635 10.528 1.00 92.94 174 ARG A C 1
ATOM 1341 O O . ARG A 1 174 ? -5.890 -9.318 10.926 1.00 92.94 174 ARG A O 1
ATOM 1348 N N . GLU A 1 175 ? -3.781 -8.602 11.134 1.00 94.56 175 GLU A N 1
ATOM 1349 C CA . GLU A 1 175 ? -3.547 -9.290 12.395 1.00 94.56 175 GLU A CA 1
ATOM 1350 C C . GLU A 1 175 ? -4.283 -8.584 13.544 1.00 94.56 175 GLU A C 1
ATOM 1352 O O . GLU A 1 175 ? -4.314 -7.352 13.635 1.00 94.56 175 GLU A O 1
ATOM 1357 N N . HIS A 1 176 ? -4.860 -9.364 14.457 1.00 92.81 176 HIS A N 1
ATOM 1358 C CA . HIS A 1 176 ? -5.604 -8.833 15.594 1.00 92.81 176 HIS A CA 1
ATOM 1359 C C . HIS A 1 176 ? -4.719 -8.627 16.827 1.00 92.81 176 HIS A C 1
ATOM 1361 O O . HIS A 1 176 ? -4.669 -9.460 17.731 1.00 92.81 176 HIS A O 1
ATOM 1367 N N . LEU A 1 177 ? -4.071 -7.466 16.881 1.00 95.38 177 LEU A N 1
ATOM 1368 C CA . LEU A 1 177 ? -3.155 -7.068 17.952 1.00 95.38 177 LEU A CA 1
ATOM 1369 C C . LEU A 1 177 ? -3.874 -6.648 19.261 1.00 95.38 177 LEU A C 1
ATOM 1371 O O . LEU A 1 177 ? -5.108 -6.524 19.279 1.00 95.38 177 LEU A O 1
ATOM 1375 N N . PRO A 1 178 ? -3.128 -6.450 20.372 1.00 95.50 178 PRO A N 1
ATOM 1376 C CA . PRO A 1 178 ? -3.710 -6.239 21.698 1.00 95.50 178 PRO A CA 1
ATOM 1377 C C . PRO A 1 178 ? -4.479 -4.931 21.891 1.00 95.50 178 PRO A C 1
ATOM 1379 O O . PRO A 1 178 ? -5.446 -4.926 22.642 1.00 95.50 178 PRO A O 1
ATOM 1382 N N . TYR A 1 179 ? -4.077 -3.824 21.265 1.00 96.62 179 TYR A N 1
ATOM 1383 C CA . TYR A 1 179 ? -4.843 -2.576 21.327 1.00 96.62 179 TYR A CA 1
ATOM 1384 C C . TYR A 1 179 ? -5.767 -2.498 20.128 1.00 96.62 179 TYR A C 1
ATOM 1386 O O . TYR A 1 179 ? -5.308 -2.634 18.993 1.00 96.62 179 TYR A O 1
ATOM 1394 N N . ARG A 1 180 ? -7.058 -2.287 20.383 1.00 95.38 180 ARG A N 1
ATOM 1395 C CA . ARG A 1 180 ? -8.099 -2.272 19.356 1.00 95.38 180 ARG A CA 1
ATOM 1396 C C . ARG A 1 180 ? -8.965 -1.029 19.486 1.00 95.38 180 ARG A C 1
ATOM 1398 O O . ARG A 1 180 ? -9.302 -0.617 20.592 1.00 95.38 180 ARG A O 1
ATOM 1405 N N . THR A 1 181 ? -9.320 -0.458 18.349 1.00 95.50 181 THR A N 1
ATOM 1406 C CA . THR A 1 181 ? -10.327 0.596 18.205 1.00 95.50 181 THR A CA 1
ATOM 1407 C C . THR A 1 181 ? -11.243 0.231 17.042 1.00 95.50 181 THR A C 1
ATOM 1409 O O . THR A 1 181 ? -10.883 -0.583 16.187 1.00 95.50 181 THR A O 1
ATOM 1412 N N . PHE A 1 182 ? -12.440 0.799 17.040 1.00 95.06 182 PHE A N 1
ATOM 1413 C CA . PHE A 1 182 ? -13.394 0.669 15.959 1.00 95.06 182 PHE A CA 1
ATOM 1414 C C . PHE A 1 182 ? -14.109 2.002 15.725 1.00 95.06 182 PHE A C 1
ATOM 1416 O O . PHE A 1 182 ? -14.118 2.873 16.598 1.00 95.06 182 PHE A O 1
ATOM 1423 N N . GLY A 1 183 ? -14.699 2.144 14.547 1.00 93.44 183 GLY A N 1
ATOM 1424 C CA . GLY A 1 183 ? -15.622 3.212 14.183 1.00 93.44 183 GLY A CA 1
ATOM 1425 C C . GLY A 1 183 ? -16.754 2.627 13.353 1.00 93.44 183 GLY A C 1
ATOM 1426 O O . GLY A 1 183 ? -16.548 1.660 12.616 1.00 93.44 183 GLY A O 1
ATOM 1427 N N . VAL A 1 184 ? -17.952 3.181 13.511 1.00 92.44 184 VAL A N 1
ATOM 1428 C CA . VAL A 1 184 ? -19.126 2.795 12.726 1.00 92.44 184 VAL A CA 1
ATOM 1429 C C . VAL A 1 184 ? -19.401 3.927 11.752 1.00 92.44 184 VAL A C 1
ATOM 1431 O O . VAL A 1 184 ? -19.600 5.061 12.179 1.00 92.44 184 VAL A O 1
ATOM 1434 N N . TYR A 1 185 ? -19.368 3.628 10.457 1.00 91.44 185 TYR A N 1
ATOM 1435 C CA . TYR A 1 185 ? -19.453 4.634 9.407 1.00 91.44 185 TYR A CA 1
ATOM 1436 C C . TYR A 1 185 ? -20.552 4.296 8.409 1.00 91.44 185 TYR A C 1
ATOM 1438 O O . TYR A 1 185 ? -20.610 3.178 7.910 1.00 91.44 185 TYR A O 1
ATOM 1446 N N . ASP A 1 186 ? -21.423 5.253 8.109 1.00 87.69 186 ASP A N 1
ATOM 1447 C CA . ASP A 1 186 ? -22.540 5.084 7.172 1.00 87.69 186 ASP A CA 1
ATOM 1448 C C . ASP A 1 186 ? -22.283 5.732 5.800 1.00 87.69 186 ASP A C 1
ATOM 1450 O O . ASP A 1 186 ? -23.187 5.806 4.967 1.00 87.69 186 ASP A O 1
ATOM 1454 N N . GLY A 1 187 ? -21.055 6.207 5.562 1.00 84.56 187 GLY A N 1
ATOM 1455 C CA . GLY A 1 187 ? -20.686 6.925 4.344 1.00 84.56 187 GLY A CA 1
ATOM 1456 C C . GLY A 1 187 ? -21.023 8.417 4.369 1.00 84.56 187 GLY A C 1
ATOM 1457 O O . GLY A 1 187 ? -20.832 9.095 3.361 1.00 84.56 187 GLY A O 1
ATOM 1458 N N . THR A 1 188 ? -21.530 8.950 5.486 1.00 83.44 188 THR A N 1
ATOM 1459 C CA . THR A 1 188 ? -21.843 10.373 5.631 1.00 83.44 188 THR A CA 1
ATOM 1460 C C . THR A 1 188 ? -21.001 11.032 6.717 1.00 83.44 188 THR A C 1
ATOM 1462 O O . THR A 1 188 ? -20.790 10.491 7.799 1.00 83.44 188 THR A O 1
ATOM 1465 N N . GLY A 1 189 ? -20.498 12.233 6.424 1.00 83.44 189 GLY A N 1
ATOM 1466 C CA . GLY A 1 189 ? -19.619 12.957 7.341 1.00 83.44 189 GLY A CA 1
ATOM 1467 C C . GLY A 1 189 ? -18.265 12.273 7.546 1.00 83.44 189 GLY A C 1
ATOM 1468 O O . GLY A 1 189 ? -17.835 11.459 6.726 1.00 83.44 189 GLY A O 1
ATOM 1469 N N . ALA A 1 190 ? -17.594 12.640 8.636 1.00 83.69 190 ALA A N 1
ATOM 1470 C CA . ALA A 1 190 ? -16.322 12.048 9.031 1.00 83.69 190 ALA A CA 1
ATOM 1471 C C . ALA A 1 190 ? -16.567 10.830 9.938 1.00 83.69 190 ALA A C 1
ATOM 1473 O O . ALA A 1 190 ? -17.368 10.933 10.872 1.00 83.69 190 ALA A O 1
ATOM 1474 N N . PRO A 1 191 ? -15.894 9.688 9.714 1.00 85.19 191 PRO A N 1
ATOM 1475 C CA . PRO A 1 191 ? -16.005 8.543 10.604 1.00 85.19 191 PRO A CA 1
ATOM 1476 C C . PRO A 1 191 ? -15.438 8.883 11.986 1.00 85.19 191 PRO A C 1
ATOM 1478 O O . PRO A 1 191 ? -14.285 9.297 12.127 1.00 85.19 191 PRO A O 1
ATOM 1481 N N . GLU A 1 192 ? -16.246 8.667 13.020 1.00 86.44 192 GLU A N 1
ATOM 1482 C CA . GLU A 1 192 ? -15.823 8.813 14.409 1.00 86.44 192 GLU A CA 1
ATOM 1483 C C . GLU A 1 192 ? -15.300 7.483 14.960 1.00 86.44 192 GLU A C 1
ATOM 1485 O O . GLU A 1 192 ? -15.897 6.418 14.775 1.00 86.44 192 GLU A O 1
ATOM 1490 N N . PHE A 1 193 ? -14.172 7.551 15.669 1.00 89.69 193 PHE A N 1
ATOM 1491 C CA . PHE A 1 193 ? -13.503 6.381 16.229 1.00 89.69 193 PHE A CA 1
ATOM 1492 C C . PHE A 1 193 ? -13.473 6.430 17.747 1.00 89.69 193 PHE A C 1
ATOM 1494 O O . PHE A 1 193 ? -13.173 7.457 18.357 1.00 89.69 193 PHE A O 1
ATOM 1501 N N . PHE A 1 194 ? -13.715 5.275 18.359 1.00 92.25 194 PHE A N 1
ATOM 1502 C CA . PHE A 1 194 ? -13.611 5.119 19.802 1.00 92.25 194 PHE A CA 1
ATOM 1503 C C . PHE A 1 194 ? -12.139 5.085 20.254 1.00 92.25 194 PHE A C 1
ATOM 1505 O O . PHE A 1 194 ? -11.262 4.673 19.493 1.00 92.25 194 PHE A O 1
ATOM 1512 N N . PRO A 1 195 ? -11.817 5.462 21.502 1.00 92.75 195 PRO A N 1
ATOM 1513 C CA . PRO A 1 195 ? -10.458 5.337 22.018 1.00 92.75 195 PRO A CA 1
ATOM 1514 C C . PRO A 1 195 ? -9.946 3.890 21.984 1.00 92.75 195 PRO A C 1
ATOM 1516 O O . PRO A 1 195 ? -10.666 2.942 22.313 1.00 92.75 195 PRO A O 1
ATOM 1519 N N . ALA A 1 196 ? -8.673 3.714 21.625 1.00 94.44 196 ALA A N 1
ATOM 1520 C CA . ALA A 1 196 ? -8.052 2.396 21.598 1.00 94.44 196 ALA A CA 1
ATOM 1521 C C . ALA A 1 196 ? -8.013 1.756 22.994 1.00 94.44 196 ALA A C 1
ATOM 1523 O O . ALA A 1 196 ? -7.459 2.311 23.942 1.00 94.44 196 ALA A O 1
ATOM 1524 N N . THR A 1 197 ? -8.552 0.544 23.100 1.00 94.44 197 THR A N 1
ATOM 1525 C CA . THR A 1 197 ? -8.612 -0.221 24.348 1.00 94.44 197 THR A CA 1
ATOM 1526 C C . THR A 1 197 ? -7.762 -1.478 24.237 1.00 94.44 197 THR A C 1
ATOM 1528 O O . THR A 1 197 ? -7.736 -2.144 23.199 1.00 94.44 197 THR A O 1
ATOM 1531 N N . LYS A 1 198 ? -7.045 -1.815 25.312 1.00 95.25 198 LYS A N 1
ATOM 1532 C CA . LYS A 1 198 ? -6.296 -3.069 25.386 1.00 95.25 198 LYS A CA 1
ATOM 1533 C C . LYS A 1 198 ? -7.260 -4.226 25.632 1.00 95.25 198 LYS A C 1
ATOM 1535 O O . LYS A 1 198 ? -8.033 -4.186 26.587 1.00 95.25 198 LYS A O 1
ATOM 1540 N N . ILE A 1 199 ? -7.191 -5.265 24.807 1.00 93.50 199 ILE A N 1
ATOM 1541 C CA . ILE A 1 199 ? -7.990 -6.469 25.016 1.00 93.50 199 ILE A CA 1
ATOM 1542 C C . ILE A 1 199 ? -7.601 -7.162 26.332 1.00 93.50 199 ILE A C 1
ATOM 1544 O O . ILE A 1 199 ? -6.418 -7.167 26.701 1.00 93.50 199 ILE A O 1
ATOM 1548 N N . PRO A 1 200 ? -8.567 -7.782 27.027 1.00 88.69 200 PRO A N 1
ATOM 1549 C CA . PRO A 1 200 ? -8.278 -8.651 28.158 1.00 88.69 200 PRO A CA 1
ATOM 1550 C C . PRO A 1 200 ? -7.387 -9.830 27.744 1.00 88.69 200 PRO A C 1
ATOM 1552 O O . PRO A 1 200 ? -7.458 -10.317 26.616 1.00 88.69 200 PRO A O 1
ATOM 1555 N N . SER A 1 201 ? -6.558 -10.315 28.670 1.00 84.94 201 SER A N 1
ATOM 1556 C CA . SER A 1 201 ? -5.702 -11.490 28.448 1.00 84.94 201 SER A CA 1
ATOM 1557 C C . SER A 1 201 ? -6.486 -12.804 28.376 1.00 84.94 201 SER A C 1
ATOM 1559 O O . SER A 1 201 ? -6.016 -13.762 27.768 1.00 84.94 201 SER A O 1
ATOM 1561 N N . ALA A 1 202 ? -7.670 -12.851 28.988 1.00 88.44 202 ALA A N 1
ATOM 1562 C CA . ALA A 1 202 ? -8.577 -13.990 28.957 1.00 88.44 202 ALA A CA 1
ATOM 1563 C C . ALA A 1 202 ? -9.804 -13.678 28.093 1.00 88.44 202 ALA A C 1
ATOM 1565 O O . ALA A 1 202 ? -10.271 -12.540 28.049 1.00 88.44 202 ALA A O 1
ATOM 1566 N N . SER A 1 203 ? -10.350 -14.700 27.433 1.00 86.06 203 SER A N 1
ATOM 1567 C CA . SER A 1 203 ? -11.610 -14.549 26.699 1.00 86.06 203 SER A CA 1
ATOM 1568 C C . SER A 1 203 ? -12.756 -14.306 27.689 1.00 86.06 203 SER A C 1
ATOM 1570 O O . SER A 1 203 ? -12.888 -15.077 28.642 1.00 86.06 203 SER A O 1
ATOM 1572 N N . PRO A 1 204 ? -13.567 -13.248 27.510 1.00 88.06 204 PRO A N 1
ATOM 1573 C CA . PRO A 1 204 ? -14.663 -12.956 28.422 1.00 88.06 204 PRO A CA 1
ATOM 1574 C C . PRO A 1 204 ? -15.778 -13.999 28.288 1.00 88.06 204 PRO A C 1
ATOM 1576 O O . PRO A 1 204 ? -16.087 -14.460 27.189 1.00 88.06 204 PRO A O 1
ATOM 1579 N N . THR A 1 205 ? -16.420 -14.337 29.405 1.00 93.50 205 THR A N 1
ATOM 1580 C CA . THR A 1 205 ? -17.656 -15.126 29.394 1.00 93.50 205 THR A CA 1
ATOM 1581 C C . THR A 1 205 ? -18.812 -14.226 28.975 1.00 93.50 205 THR A C 1
ATOM 1583 O O . THR A 1 205 ? -19.048 -13.193 29.600 1.00 93.50 205 THR A O 1
ATOM 1586 N N . VAL A 1 206 ? -19.544 -14.615 27.933 1.00 94.19 206 VAL A N 1
ATOM 1587 C CA . VAL A 1 206 ? -20.699 -13.857 27.437 1.00 94.19 206 VAL A CA 1
ATOM 1588 C C . VAL A 1 206 ? -21.985 -14.510 27.942 1.00 94.19 206 VAL A C 1
ATOM 1590 O O . VAL A 1 206 ? -22.194 -15.703 27.737 1.00 94.19 206 VAL A O 1
ATOM 1593 N N . ALA A 1 207 ? -22.848 -13.729 28.593 1.00 95.12 207 ALA A N 1
ATOM 1594 C CA . ALA A 1 207 ? -24.173 -14.155 29.036 1.00 95.12 207 ALA A CA 1
ATOM 1595 C C . ALA A 1 207 ? -25.248 -13.313 28.339 1.00 95.12 207 ALA A C 1
ATOM 1597 O O . ALA A 1 207 ? -25.130 -12.092 28.259 1.00 95.12 207 ALA A O 1
ATOM 1598 N N . PHE A 1 208 ? -26.290 -13.971 27.833 1.00 95.19 208 PHE A N 1
ATOM 1599 C CA . PHE A 1 208 ? -27.402 -13.322 27.142 1.00 95.19 208 PHE A CA 1
ATOM 1600 C C . PHE A 1 208 ? -28.572 -13.212 28.120 1.00 95.19 208 PHE A C 1
ATOM 1602 O O . PHE A 1 208 ? -29.027 -14.222 28.657 1.00 95.19 208 PHE A O 1
ATOM 1609 N N . VAL A 1 209 ? -29.044 -11.990 28.369 1.00 93.56 209 VAL A N 1
ATOM 1610 C CA . VAL A 1 209 ? -30.174 -11.717 29.266 1.00 93.56 209 VAL A CA 1
ATOM 1611 C C . VAL A 1 209 ? -31.369 -11.297 28.423 1.00 93.56 209 VAL A C 1
ATOM 1613 O O . VAL A 1 209 ? -31.311 -10.295 27.716 1.00 93.56 209 VAL A O 1
ATOM 1616 N N . PHE A 1 210 ? -32.450 -12.070 28.501 1.00 93.56 210 PHE A N 1
ATOM 1617 C CA . PHE A 1 210 ? -33.688 -11.803 27.777 1.00 93.56 210 PHE A CA 1
ATOM 1618 C C . PHE A 1 210 ? -34.629 -11.003 28.672 1.00 93.56 210 PHE A C 1
ATOM 1620 O O . PHE A 1 210 ? -34.908 -11.399 29.806 1.00 93.56 210 PHE A O 1
ATOM 1627 N N . THR A 1 211 ? -35.088 -9.856 28.181 1.00 94.12 211 THR A N 1
ATOM 1628 C CA . THR A 1 211 ? -36.020 -9.002 28.914 1.00 94.12 211 THR A CA 1
ATOM 1629 C C . THR A 1 211 ? -37.398 -9.658 29.016 1.00 94.12 211 THR A C 1
ATOM 1631 O O . THR A 1 211 ? -37.821 -10.415 28.144 1.00 94.12 211 THR A O 1
ATOM 1634 N N . GLY A 1 212 ? -38.095 -9.381 30.120 1.00 92.31 212 GLY A N 1
ATOM 1635 C CA . GLY A 1 212 ? -39.489 -9.779 30.303 1.00 92.31 212 GLY A CA 1
ATOM 1636 C C . GLY A 1 212 ? -40.466 -8.822 29.612 1.00 92.31 212 GLY A C 1
ATOM 1637 O O . GLY A 1 212 ? -40.099 -8.008 28.765 1.00 92.31 212 GLY A O 1
ATOM 1638 N N . GLN A 1 213 ? -41.731 -8.894 30.017 1.00 89.25 213 GLN A N 1
ATOM 1639 C CA . GLN A 1 213 ? -42.779 -7.992 29.541 1.00 89.25 213 GLN A CA 1
ATOM 1640 C C . GLN A 1 213 ? -42.473 -6.528 29.935 1.00 89.25 213 GLN A C 1
ATOM 1642 O O . GLN A 1 213 ? -42.107 -6.273 31.080 1.00 89.25 213 GLN A O 1
ATOM 1647 N N . GLY A 1 214 ? -42.639 -5.567 29.012 1.00 89.00 214 GLY A N 1
ATOM 1648 C CA . GLY A 1 214 ? -42.423 -4.128 29.259 1.00 89.00 214 GLY A CA 1
ATOM 1649 C C . GLY A 1 214 ? -41.279 -3.476 28.469 1.00 89.00 214 GLY A C 1
ATOM 1650 O O . GLY A 1 214 ? -41.115 -2.266 28.558 1.00 89.00 214 GLY A O 1
ATOM 1651 N N . ALA A 1 215 ? -40.505 -4.246 27.697 1.00 91.56 215 ALA A N 1
ATOM 1652 C CA . ALA A 1 215 ? -39.424 -3.735 26.842 1.00 91.56 215 ALA A CA 1
ATOM 1653 C C . ALA A 1 215 ? -39.870 -3.379 25.406 1.00 91.56 215 ALA A C 1
ATOM 1655 O O . ALA A 1 215 ? -39.044 -2.992 24.582 1.00 91.56 215 ALA A O 1
ATOM 1656 N N . GLN A 1 216 ? -41.156 -3.543 25.091 1.00 88.81 216 GLN A N 1
ATOM 1657 C CA . GLN A 1 216 ? -41.727 -3.109 23.818 1.00 88.81 216 GLN A CA 1
ATOM 1658 C C . GLN A 1 216 ? -41.785 -1.573 23.734 1.00 88.81 216 GLN A C 1
ATOM 1660 O O . GLN A 1 216 ? -42.109 -0.921 24.728 1.00 88.81 216 GLN A O 1
ATOM 1665 N N . TRP A 1 217 ? -41.486 -1.024 22.556 1.00 76.00 217 TRP A N 1
ATOM 1666 C CA . TRP A 1 217 ? -41.577 0.400 22.216 1.00 76.00 217 TRP A CA 1
ATOM 1667 C C . TRP A 1 217 ? -42.637 0.636 21.143 1.00 76.00 217 TRP A C 1
ATOM 1669 O O . TRP A 1 217 ? -42.885 -0.300 20.347 1.00 76.00 217 TRP A O 1
#

Secondary structure (DSSP, 8-state):
-------TTHHHHHHHHHHHHHTTT-EE---SGGG--S--TT---HHHHHHHHTTSB---------TT-THHHHTTEE--SS-BPPPTTS--EEEEEEE-TTS-EEEEEEE-GGGGT----PPP------PPEEEEEEESSHHHHHHHHHHHHHHHHH-GGGHHHHHHHHHHSS---SEEEEEEE-SSSPPPBPPPEEPPSSPPPP------TT---

InterPro domains:
  IPR001227 Acyl transferase domain superfamily [G3DSA:3.40.366.10] (205-217)
  IPR014031 Beta-ketoacyl synthase, C-terminal domain [PF02801] (1-35)
  IPR016039 Thiolase-like [G3DSA:3.40.47.10] (1-136)
  IPR016039 Thiolase-like [SSF53901] (1-113)
  IPR020841 Polyketide synthase, beta-ketoacyl synthase domain [PS52004] (1-112)
  IPR032821 Polyketide synthase, C-terminal extension [PF16197] (66-183)
  IPR050091 Polyketide and Nonribosomal Peptide Biosynthesis Enzymes [PTHR43775] (70-217)

pLDDT: mean 77.72, std 17.27, range [39.06, 96.69]

Organism: NCBI:txid228888

Sequence (217 aa):
EGHGTGTSTGDPVELTAVANVFKERGIYIGSIKPLRTGPSLQTSNTATQILEVGSLIHCILQVNTNDRIVPFKEGRLSVPVDNIPWPEDRDERVSVNSFGLGGSNAHIILDSARSIGARSQGIPQLQETKEQKLLVFTANHPESAQKRAELYAKYAEEHLDKLDDLEYTLALRREHLPYRTFGVYDGTGAPEFFPATKIPSASPTVAFVFTGQGAQW

Radius of gyration: 25.97 Å; chains: 1; bounding box: 75×30×64 Å

Foldseek 3Di:
DEQCQVDPPPVLVRLQVLLVVQQPPADEDADQNVVDPDPPVDPPPVVVVVVVLQPWVAQHDDPVPPVPSPSCVRSNYDYDNHTDHDDPVDFSKDKDWHADPVGDIDIDIDGHPVVVVPDPPPDPQPPPDLDWAKQKFADQDQVVRVVVLVVVQVVCLVCVSCSVVRSCCRVPVDDHHQWMKIWIDRNDDTTDIDGTDGDDPDDDDDDDDDDDPPPDD